Protein AF-0000000078795735 (afdb_homodimer)

Organism: Cecembia lonarensis (strain CCUG 58316 / KCTC 22772 / LW9) (NCBI:txid1225176)

Sequence (370 aa):
MESLSFQTASTIDDLNGILKLQDENHLQTISSLEDGFVTVRHDMDVLKKMNDFAPHVIAKSGERVVAYALAMTPQTKEDVPVLIPMFEQFDHLTYQSKQLSLWNYLVVGQVCVSKYFRGQGIFDRLYQFYRSTFEKKFDFAITEIASNNPRSIRAHQRVGFEEIHRFTDSLPVDWSIVIWNWNKAMESLSFQTASTIDDLNGILKLQDENHLQTISSLEDGFVTVRHDMDVLKKMNDFAPHVIAKSGERVVAYALAMTPQTKEDVPVLIPMFEQFDHLTYQSKQLSLWNYLVVGQVCVSKYFRGQGIFDRLYQFYRSTFEKKFDFAITEIASNNPRSIRAHQRVGFEEIHRFTDSLPVDWSIVIWNWNKA

Structure (mmCIF, N/CA/C/O backbone):
data_AF-0000000078795735-model_v1
#
loop_
_entity.id
_entity.type
_entity.pdbx_description
1 polymer 'N-acetyltransferase domain-containing protein'
#
loop_
_atom_site.group_PDB
_atom_site.id
_atom_site.type_symbol
_atom_site.label_atom_id
_atom_site.label_alt_id
_atom_site.label_comp_id
_atom_site.label_asym_id
_atom_site.label_entity_id
_atom_site.label_seq_id
_atom_site.pdbx_PDB_ins_code
_atom_site.Cartn_x
_atom_site.Cartn_y
_atom_site.Cartn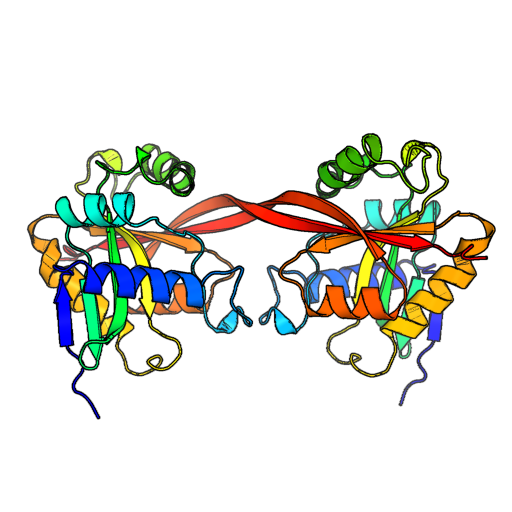_z
_atom_site.occupancy
_atom_site.B_iso_or_equiv
_atom_site.auth_seq_id
_atom_site.auth_comp_id
_atom_site.auth_asym_id
_atom_site.auth_atom_id
_atom_site.pdbx_PDB_model_num
ATOM 1 N N . MET A 1 1 ? -14.062 31.859 -13.055 1 46.62 1 MET A N 1
ATOM 2 C CA . MET A 1 1 ? -13.273 30.906 -12.281 1 46.62 1 MET A CA 1
ATOM 3 C C . MET A 1 1 ? -13.43 31.156 -10.781 1 46.62 1 MET A C 1
ATOM 5 O O . MET A 1 1 ? -13.234 32.281 -10.312 1 46.62 1 MET A O 1
ATOM 9 N N . GLU A 1 2 ? -14.273 30.438 -10.117 1 64.06 2 GLU A N 1
ATOM 10 C CA . GLU A 1 2 ? -14.625 30.844 -8.758 1 64.06 2 GLU A CA 1
ATOM 11 C C . GLU A 1 2 ? -13.383 31.062 -7.906 1 64.06 2 GLU A C 1
ATOM 13 O O . GLU A 1 2 ? -12.344 30.438 -8.133 1 64.06 2 GLU A O 1
ATOM 18 N N . SER A 1 3 ? -13.25 32.094 -7.281 1 84.38 3 SER A N 1
ATOM 19 C CA . SER A 1 3 ? -12.109 32.594 -6.512 1 84.38 3 SER A CA 1
ATOM 20 C C . SER A 1 3 ? -11.734 31.609 -5.395 1 84.38 3 SER A C 1
ATOM 22 O O . SER A 1 3 ? -12.617 31.016 -4.766 1 84.38 3 SER A O 1
ATOM 24 N N . LEU A 1 4 ? -10.57 31.156 -5.273 1 93.25 4 LEU A N 1
ATOM 25 C CA . LEU A 1 4 ? -10.023 30.297 -4.223 1 93.25 4 LEU A CA 1
ATOM 26 C C . LEU A 1 4 ? -9.812 31.094 -2.936 1 93.25 4 LEU A C 1
ATOM 28 O O . LEU A 1 4 ? -9.297 32.219 -2.969 1 93.25 4 LEU A O 1
ATOM 32 N N . SER A 1 5 ? -10.367 30.609 -1.821 1 96.81 5 SER A N 1
ATOM 33 C CA . SER A 1 5 ? -10.141 31.219 -0.518 1 96.81 5 SER A CA 1
ATOM 34 C C . SER A 1 5 ? -9.531 30.219 0.466 1 96.81 5 SER A C 1
ATOM 36 O O . SER A 1 5 ? -9.758 29.016 0.355 1 96.81 5 SER A O 1
ATOM 38 N N . PHE A 1 6 ? -8.758 30.734 1.39 1 98.25 6 PHE A N 1
ATOM 39 C CA . PHE A 1 6 ? -8.141 29.938 2.445 1 98.25 6 PHE A CA 1
ATOM 40 C C . PHE A 1 6 ? -8.664 30.344 3.814 1 98.25 6 PHE A C 1
ATOM 42 O O . PHE A 1 6 ? -8.734 31.547 4.121 1 98.25 6 PHE A O 1
ATOM 49 N N . GLN A 1 7 ? -8.992 29.375 4.594 1 98.5 7 GLN A N 1
ATOM 50 C CA . GLN A 1 7 ? -9.555 29.656 5.91 1 98.5 7 GLN A CA 1
ATOM 51 C C . GLN A 1 7 ? -9.422 28.453 6.828 1 98.5 7 GLN A C 1
ATOM 53 O O . GLN A 1 7 ? -9.031 27.359 6.387 1 98.5 7 GLN A O 1
ATOM 58 N N . THR A 1 8 ? -9.758 28.656 8.125 1 98.69 8 THR A N 1
ATOM 59 C CA . THR A 1 8 ? -9.883 27.531 9.039 1 98.69 8 THR A CA 1
ATOM 60 C C . THR A 1 8 ? -11.273 26.906 8.945 1 98.69 8 THR A C 1
ATOM 62 O O . THR A 1 8 ? -12.258 27.609 8.664 1 98.69 8 THR A O 1
ATOM 65 N N . ALA A 1 9 ? -11.336 25.641 9.094 1 98.62 9 ALA A N 1
ATOM 66 C CA . ALA A 1 9 ? -12.625 24.953 9.109 1 98.62 9 ALA A CA 1
ATOM 67 C C . ALA A 1 9 ? -13.453 25.359 10.328 1 98.62 9 ALA A C 1
ATOM 69 O O . ALA A 1 9 ? -12.945 25.375 11.453 1 98.62 9 ALA A O 1
ATOM 70 N N . SER A 1 10 ? -14.742 25.656 10.07 1 96.94 10 SER A N 1
ATOM 71 C CA . SER A 1 10 ? -15.523 26.172 11.18 1 96.94 10 SER A CA 1
ATOM 72 C C . SER A 1 10 ? -16.938 25.609 11.172 1 96.94 10 SER A C 1
ATOM 74 O O . SER A 1 10 ? -17.688 25.766 12.141 1 96.94 10 SER A O 1
ATOM 76 N N . THR A 1 11 ? -17.312 24.922 10.086 1 97.44 11 THR A N 1
ATOM 77 C CA . THR A 1 11 ? -18.672 24.406 9.984 1 97.44 11 THR A CA 1
ATOM 78 C C . THR A 1 11 ? -18.641 22.891 9.766 1 97.44 11 THR A C 1
ATOM 80 O O . THR A 1 11 ? -17.625 22.328 9.391 1 97.44 11 THR A O 1
ATOM 83 N N . ILE A 1 12 ? -19.812 22.344 9.992 1 97.94 12 ILE A N 1
ATOM 84 C CA . ILE A 1 12 ? -19.969 20.906 9.734 1 97.94 12 ILE A CA 1
ATOM 85 C C . ILE A 1 12 ? -19.766 20.641 8.242 1 97.94 12 ILE A C 1
ATOM 87 O O . ILE A 1 12 ? -19.203 19.609 7.867 1 97.94 12 ILE A O 1
ATOM 91 N N . ASP A 1 13 ? -20.219 21.516 7.441 1 98.06 13 ASP A N 1
ATOM 92 C CA . ASP A 1 13 ? -20.047 21.375 6 1 98.06 13 ASP A CA 1
ATOM 93 C C . ASP A 1 13 ? -18.578 21.375 5.609 1 98.06 13 ASP A C 1
ATOM 95 O O . ASP A 1 13 ? -18.172 20.672 4.691 1 98.06 13 ASP A O 1
ATOM 99 N N . ASP A 1 14 ? -17.797 22.219 6.262 1 98.5 14 ASP A N 1
ATOM 100 C CA . ASP A 1 14 ? -16.359 22.219 6.035 1 98.5 14 ASP A CA 1
ATOM 101 C C . ASP A 1 14 ? -15.766 20.844 6.324 1 98.5 14 ASP A C 1
ATOM 103 O O . ASP A 1 14 ? -14.992 20.312 5.527 1 98.5 14 ASP A O 1
ATOM 107 N N . LEU A 1 15 ? -16.188 20.266 7.441 1 98.69 15 LEU A N 1
ATOM 108 C CA . LEU A 1 15 ? -15.664 18.984 7.871 1 98.69 15 LEU A CA 1
ATOM 109 C C . LEU A 1 15 ? -16.109 17.875 6.934 1 98.69 15 LEU A C 1
ATOM 111 O O . LEU A 1 15 ? -15.336 16.969 6.609 1 98.69 15 LEU A O 1
ATOM 115 N N . ASN A 1 16 ? -17.328 17.953 6.473 1 98.56 16 ASN A N 1
ATOM 116 C CA . ASN A 1 16 ? -17.797 17 5.477 1 98.56 16 ASN A CA 1
ATOM 117 C C . ASN A 1 16 ? -16.984 17.078 4.188 1 98.56 16 ASN A C 1
ATOM 119 O O . ASN A 1 16 ? -16.703 16.047 3.561 1 98.56 16 ASN A O 1
ATOM 123 N N . GLY A 1 17 ? -16.672 18.266 3.791 1 98.38 17 GLY A N 1
ATOM 124 C CA . GLY A 1 17 ? -15.828 18.438 2.621 1 98.38 17 GLY A CA 1
ATOM 125 C C . GLY A 1 17 ? -14.469 17.797 2.762 1 98.38 17 GLY A C 1
ATOM 126 O O . GLY A 1 17 ? -13.953 17.203 1.807 1 98.38 17 GLY A O 1
ATOM 127 N N . ILE A 1 18 ? -13.898 17.859 3.949 1 98.56 18 ILE A N 1
ATOM 128 C CA . ILE A 1 18 ? -12.617 17.219 4.234 1 98.56 18 ILE A CA 1
ATOM 129 C C . ILE A 1 18 ? -12.75 15.711 4.098 1 98.56 18 ILE A C 1
ATOM 131 O O . ILE A 1 18 ? -11.945 15.062 3.424 1 98.56 18 ILE A O 1
ATOM 135 N N . LEU A 1 19 ? -13.797 15.172 4.715 1 98.19 19 LEU A N 1
ATOM 136 C CA . LEU A 1 19 ? -14.008 13.727 4.695 1 98.19 19 LEU A CA 1
ATOM 137 C C . LEU A 1 19 ? -14.211 13.227 3.27 1 98.19 19 LEU A C 1
ATOM 139 O O . LEU A 1 19 ? -13.719 12.156 2.906 1 98.19 19 LEU A O 1
ATOM 143 N N . LYS A 1 20 ? -14.922 13.953 2.492 1 97.19 20 LYS A N 1
ATOM 144 C CA . LYS A 1 20 ? -15.148 13.594 1.096 1 97.19 20 LYS A CA 1
ATOM 145 C C . LYS A 1 20 ? -13.836 13.539 0.322 1 97.19 20 LYS A C 1
ATOM 147 O O . LYS A 1 20 ? -13.57 12.57 -0.395 1 97.19 20 LYS A O 1
ATOM 152 N N . LEU A 1 21 ? -12.977 14.578 0.459 1 97 21 LEU A N 1
ATOM 153 C CA . LEU A 1 21 ? -11.68 14.617 -0.214 1 97 21 LEU A CA 1
ATOM 154 C C . LEU A 1 21 ? -10.789 13.469 0.249 1 97 21 LEU A C 1
ATOM 156 O O . LEU A 1 21 ? -10.078 12.867 -0.558 1 97 21 LEU A O 1
ATOM 160 N N . GLN A 1 22 ? -10.844 13.227 1.537 1 96.25 22 GLN A N 1
ATOM 161 C CA . GLN A 1 22 ? -10.078 12.125 2.113 1 96.25 22 GLN A CA 1
ATOM 162 C C . GLN A 1 22 ? -10.445 10.797 1.453 1 96.25 22 GLN A C 1
ATOM 164 O O . GLN A 1 22 ? -9.562 10.031 1.059 1 96.25 22 GLN A O 1
ATOM 169 N N . ASP A 1 23 ? -11.656 10.555 1.276 1 94.06 23 ASP A N 1
ATOM 170 C CA . ASP A 1 23 ? -12.148 9.312 0.679 1 94.06 23 ASP A CA 1
ATOM 171 C C . ASP A 1 23 ? -11.734 9.211 -0.788 1 94.06 23 ASP A C 1
ATOM 173 O O . ASP A 1 23 ? -11.258 8.164 -1.232 1 94.06 23 ASP A O 1
ATOM 177 N N . GLU A 1 24 ? -11.82 10.242 -1.48 1 93.69 24 GLU A N 1
ATOM 178 C CA . GLU A 1 24 ? -11.539 10.273 -2.914 1 93.69 24 GLU A CA 1
ATOM 179 C C . GLU A 1 24 ? -10.062 10.039 -3.195 1 93.69 24 GLU A C 1
ATOM 181 O O . GLU A 1 24 ? -9.695 9.562 -4.273 1 93.69 24 GLU A O 1
ATOM 186 N N . ASN A 1 25 ? -9.211 10.344 -2.25 1 93.44 25 ASN A N 1
ATOM 187 C CA . ASN A 1 25 ? -7.773 10.312 -2.496 1 93.44 25 ASN A CA 1
ATOM 188 C C . ASN A 1 25 ? -7.086 9.25 -1.645 1 93.44 25 ASN A C 1
ATOM 190 O O . ASN A 1 25 ? -5.855 9.211 -1.561 1 93.44 25 ASN A O 1
ATOM 194 N N . HIS A 1 26 ? -7.855 8.391 -1.05 1 91.62 26 HIS A N 1
ATOM 195 C CA . HIS A 1 26 ? -7.305 7.316 -0.234 1 91.62 26 HIS A CA 1
ATOM 196 C C . HIS A 1 26 ? -6.602 6.273 -1.099 1 91.62 26 HIS A C 1
ATOM 198 O O . HIS A 1 26 ? -7.043 5.988 -2.215 1 91.62 26 HIS A O 1
ATOM 204 N N . LEU A 1 27 ? -5.605 5.695 -0.501 1 83.94 27 LEU A N 1
ATOM 205 C CA . LEU A 1 27 ? -4.789 4.699 -1.185 1 83.94 27 LEU A CA 1
ATOM 206 C C . LEU A 1 27 ? -5.656 3.58 -1.754 1 83.94 27 LEU A C 1
ATOM 208 O O . LEU A 1 27 ? -5.383 3.068 -2.842 1 83.94 27 LEU A O 1
ATOM 212 N N . GLN A 1 28 ? -6.668 3.168 -1.136 1 79.62 28 GLN A N 1
ATOM 213 C CA . GLN A 1 28 ? -7.531 2.066 -1.546 1 79.62 28 GLN A CA 1
ATOM 214 C C . GLN A 1 28 ? -8.477 2.494 -2.664 1 79.62 28 GLN A C 1
ATOM 216 O O . GLN A 1 28 ? -9.141 1.655 -3.277 1 79.62 28 GLN A O 1
ATOM 221 N N . THR A 1 29 ? -8.469 3.771 -2.947 1 79.19 29 THR A N 1
ATOM 222 C CA . THR A 1 29 ? -9.445 4.277 -3.904 1 79.19 29 THR A CA 1
ATOM 223 C C . THR A 1 29 ? -8.75 4.801 -5.16 1 79.19 29 THR A C 1
ATOM 225 O O . THR A 1 29 ? -9.297 4.715 -6.262 1 79.19 29 THR A O 1
ATOM 228 N N . ILE A 1 30 ? -7.543 5.254 -5.098 1 79.38 30 ILE A N 1
ATOM 229 C CA . ILE A 1 30 ? -6.863 5.922 -6.207 1 79.38 30 ILE A CA 1
ATOM 230 C C . ILE A 1 30 ? -6.453 4.891 -7.254 1 79.38 30 ILE A C 1
ATOM 232 O O . ILE A 1 30 ? -6.371 3.695 -6.961 1 79.38 30 ILE A O 1
ATOM 236 N N . SER A 1 31 ? -6.16 5.473 -8.414 1 75.69 31 SER A N 1
ATOM 237 C CA . SER A 1 31 ? -5.809 4.598 -9.531 1 75.69 31 SER A CA 1
ATOM 238 C C . SER A 1 31 ? -4.312 4.648 -9.828 1 75.69 31 SER A C 1
ATOM 240 O O . SER A 1 31 ? -3.779 3.766 -10.5 1 75.69 31 SER A O 1
ATOM 242 N N . SER A 1 32 ? -3.668 5.691 -9.344 1 78.75 32 SER A N 1
ATOM 243 C CA . SER A 1 32 ? -2.254 5.887 -9.656 1 78.75 32 SER A CA 1
ATOM 244 C C . SER A 1 32 ? -1.49 6.414 -8.445 1 78.75 32 SER A C 1
ATOM 246 O O . SER A 1 32 ? -1.936 7.355 -7.785 1 78.75 32 SER A O 1
ATOM 248 N N . LEU A 1 33 ? -0.366 5.832 -8.273 1 78.19 33 LEU A N 1
ATOM 249 C CA . LEU A 1 33 ? 0.489 6.305 -7.195 1 78.19 33 LEU A CA 1
ATOM 250 C C . LEU A 1 33 ? 1.093 7.664 -7.535 1 78.19 33 LEU A C 1
ATOM 252 O O . LEU A 1 33 ? 1.495 8.414 -6.637 1 78.19 33 LEU A O 1
ATOM 256 N N . GLU A 1 34 ? 1.148 7.945 -8.742 1 77.19 34 GLU A N 1
ATOM 257 C CA . GLU A 1 34 ? 1.753 9.195 -9.188 1 77.19 34 GLU A CA 1
ATOM 258 C C . GLU A 1 34 ? 0.9 10.398 -8.789 1 77.19 34 GLU A C 1
ATOM 260 O O . GLU A 1 34 ? 1.398 11.523 -8.719 1 77.19 34 GLU A O 1
ATOM 265 N N . ASP A 1 35 ? -0.353 10.117 -8.469 1 82.5 35 ASP A N 1
ATOM 266 C CA . ASP A 1 35 ? -1.261 11.188 -8.086 1 82.5 35 ASP A CA 1
ATOM 267 C C . ASP A 1 35 ? -1.079 11.562 -6.613 1 82.5 35 ASP A C 1
ATOM 269 O O . ASP A 1 35 ? -1.61 12.578 -6.152 1 82.5 35 ASP A O 1
ATOM 273 N N . GLY A 1 36 ? -0.25 10.828 -5.973 1 85.81 36 GLY A N 1
ATOM 274 C CA . GLY A 1 36 ? -0.25 10.969 -4.523 1 85.81 36 GLY A CA 1
ATOM 275 C C . GLY A 1 36 ? -1.456 10.328 -3.861 1 85.81 36 GLY A C 1
ATOM 276 O O . GLY A 1 36 ? -2.375 9.867 -4.543 1 85.81 36 GLY A O 1
ATOM 277 N N . PHE A 1 37 ? -1.358 10.156 -2.564 1 90.25 37 PHE A N 1
ATOM 278 C CA . PHE A 1 37 ? -2.445 9.492 -1.857 1 90.25 37 PHE A CA 1
ATOM 279 C C . PHE A 1 37 ? -2.377 9.781 -0.363 1 90.25 37 PHE A C 1
ATOM 281 O O . PHE A 1 37 ? -1.369 10.289 0.131 1 90.25 37 PHE A O 1
ATOM 288 N N . VAL A 1 38 ? -3.488 9.516 0.283 1 93.56 38 VAL A N 1
ATOM 289 C CA . VAL A 1 38 ? -3.543 9.523 1.741 1 93.56 38 VAL A CA 1
ATOM 290 C C . VAL A 1 38 ? -3.906 8.133 2.252 1 93.56 38 VAL A C 1
ATOM 292 O O . VAL A 1 38 ? -4.398 7.293 1.491 1 93.56 38 VAL A O 1
ATOM 295 N N . THR A 1 39 ? -3.631 7.914 3.604 1 90.62 39 THR A N 1
ATOM 296 C CA . THR A 1 39 ? -3.785 6.543 4.078 1 90.62 39 THR A CA 1
ATOM 297 C C . THR A 1 39 ? -4.754 6.484 5.254 1 90.62 39 THR A C 1
ATOM 299 O O . THR A 1 39 ? -5.301 5.426 5.562 1 90.62 39 THR A O 1
ATOM 302 N N . VAL A 1 40 ? -4.988 7.582 5.922 1 91.56 40 VAL A N 1
ATOM 303 C CA . VAL A 1 40 ? -5.82 7.57 7.117 1 91.56 40 VAL A CA 1
ATOM 304 C C . VAL A 1 40 ? -7.211 8.109 6.785 1 91.56 40 VAL A C 1
ATOM 306 O O . VAL A 1 40 ? -7.34 9.102 6.062 1 91.56 40 VAL A O 1
ATOM 309 N N . ARG A 1 41 ? -8.203 7.418 7.281 1 91.25 41 ARG A N 1
ATOM 310 C CA . ARG A 1 41 ? -9.578 7.926 7.266 1 91.25 41 ARG A CA 1
ATOM 311 C C . ARG A 1 41 ? -10.023 8.32 8.664 1 91.25 41 ARG A C 1
ATOM 313 O O . ARG A 1 41 ? -9.852 7.562 9.625 1 91.25 41 ARG A O 1
ATOM 320 N N . HIS A 1 42 ? -10.578 9.438 8.688 1 95.5 42 HIS A N 1
ATOM 321 C CA . HIS A 1 42 ? -11.133 9.898 9.953 1 95.5 42 HIS A CA 1
ATOM 322 C C . HIS A 1 42 ? -12.656 9.797 9.961 1 95.5 42 HIS A C 1
ATOM 324 O O . HIS A 1 42 ? -13.281 9.758 8.898 1 95.5 42 HIS A O 1
ATOM 330 N N . ASP A 1 43 ? -13.188 9.633 11.188 1 95.06 43 ASP A N 1
ATOM 331 C CA . ASP A 1 43 ? -14.633 9.844 11.281 1 95.06 43 ASP A CA 1
ATOM 332 C C . ASP A 1 43 ? -14.953 11.258 11.75 1 95.06 43 ASP A C 1
ATOM 334 O O . ASP A 1 43 ? -14.055 12 12.156 1 95.06 43 ASP A O 1
ATOM 338 N N . MET A 1 44 ? -16.25 11.594 11.656 1 97.5 44 MET A N 1
ATOM 339 C CA . MET A 1 44 ? -16.703 12.961 11.906 1 97.5 44 MET A CA 1
ATOM 340 C C . MET A 1 44 ? -16.375 13.383 13.336 1 97.5 44 MET A C 1
ATOM 342 O O . MET A 1 44 ? -15.898 14.5 13.57 1 97.5 44 MET A O 1
ATOM 346 N N . ASP A 1 45 ? -16.562 12.578 14.305 1 97.62 45 ASP A N 1
ATOM 347 C CA . ASP A 1 45 ? -16.375 12.922 15.711 1 97.62 45 ASP A CA 1
ATOM 348 C C . ASP A 1 45 ? -14.898 13.227 16 1 97.62 45 ASP A C 1
ATOM 350 O O . ASP A 1 45 ? -14.586 14.227 16.656 1 97.62 45 ASP A O 1
ATOM 354 N N . VAL A 1 46 ? -14.07 12.383 15.477 1 97.19 46 VAL A N 1
ATOM 355 C CA . VAL A 1 46 ? -12.641 12.555 15.703 1 97.19 46 VAL A CA 1
ATOM 356 C C . VAL A 1 46 ? -12.148 13.805 14.984 1 97.19 46 VAL A C 1
ATOM 358 O O . VAL A 1 46 ? -11.398 14.602 15.562 1 97.19 46 VAL A O 1
ATOM 361 N N . LEU A 1 47 ? -12.625 14.016 13.758 1 98 47 LEU A N 1
ATOM 362 C CA . LEU A 1 47 ? -12.242 15.18 12.969 1 98 47 LEU A CA 1
ATOM 363 C C . LEU A 1 47 ? -12.672 16.469 13.664 1 98 47 LEU A C 1
ATOM 365 O O . LEU A 1 47 ? -11.906 17.438 13.727 1 98 47 LEU A O 1
ATOM 369 N N . LYS A 1 48 ? -13.828 16.438 14.203 1 98.12 48 LYS A N 1
ATOM 370 C CA . LYS A 1 48 ? -14.352 17.594 14.922 1 98.12 48 LYS A CA 1
ATOM 371 C C . LYS A 1 48 ? -13.555 17.859 16.203 1 98.12 48 LYS A C 1
ATOM 373 O O . LYS A 1 48 ? -13.242 19.016 16.516 1 98.12 48 LYS A O 1
ATOM 378 N N . LYS A 1 49 ? -13.305 16.859 16.938 1 97.75 49 LYS A N 1
ATOM 379 C CA . LYS A 1 49 ? -12.531 16.984 18.172 1 97.75 49 LYS A CA 1
ATOM 380 C C . LYS A 1 49 ? -11.156 17.594 17.891 1 97.75 49 LYS A C 1
ATOM 382 O O . LYS A 1 49 ? -10.727 18.531 18.578 1 97.75 49 LYS A O 1
ATOM 387 N N . MET A 1 50 ? -10.5 17.047 16.906 1 97.81 50 MET A N 1
ATOM 388 C CA . MET A 1 50 ? -9.219 17.609 16.5 1 97.81 50 MET A CA 1
ATOM 389 C C . MET A 1 50 ? -9.359 19.094 16.156 1 97.81 50 MET A C 1
ATOM 391 O O . MET A 1 50 ? -8.539 19.922 16.562 1 97.81 50 MET A O 1
ATOM 395 N N . ASN A 1 51 ? -10.398 19.406 15.422 1 98.19 51 ASN A N 1
ATOM 396 C CA . ASN A 1 51 ? -10.656 20.781 14.992 1 98.19 51 ASN A CA 1
ATOM 397 C C . ASN A 1 51 ? -10.859 21.719 16.172 1 98.19 51 ASN A C 1
ATOM 399 O O . ASN A 1 51 ? -10.531 22.906 16.109 1 98.19 51 ASN A O 1
ATOM 403 N N . ASP A 1 52 ? -11.375 21.234 17.266 1 97.06 52 ASP A N 1
ATOM 404 C CA . ASP A 1 52 ? -11.617 22.031 18.469 1 97.06 52 ASP A CA 1
ATOM 405 C C . ASP A 1 52 ? -10.305 22.391 19.141 1 97.06 52 ASP A C 1
ATOM 407 O O . ASP A 1 52 ? -10.18 23.469 19.734 1 97.06 52 ASP A O 1
ATOM 411 N N . PHE A 1 53 ? -9.344 21.547 19.062 1 96.5 53 PHE A N 1
ATOM 412 C CA . PHE A 1 53 ? -8.039 21.797 19.672 1 96.5 53 PHE A CA 1
ATOM 413 C C . PHE A 1 53 ? -7.184 22.688 18.781 1 96.5 53 PHE A C 1
ATOM 415 O O . PHE A 1 53 ? -6.516 23.594 19.266 1 96.5 53 PHE A O 1
ATOM 422 N N . ALA A 1 54 ? -7.191 22.406 17.531 1 97.5 54 ALA A N 1
ATOM 423 C CA . ALA A 1 54 ? -6.504 23.188 16.5 1 97.5 54 ALA A CA 1
ATOM 424 C C . ALA A 1 54 ? -7.285 23.156 15.188 1 97.5 54 ALA A C 1
ATOM 426 O O . ALA A 1 54 ? -7.371 22.109 14.539 1 97.5 54 ALA A O 1
ATOM 427 N N . PRO A 1 55 ? -7.809 24.234 14.773 1 98.38 55 PRO A N 1
ATOM 428 C CA . PRO A 1 55 ? -8.68 24.234 13.594 1 98.38 55 PRO A CA 1
ATOM 429 C C . PRO A 1 55 ? -7.941 23.812 12.328 1 98.38 55 PRO A C 1
ATOM 431 O O . PRO A 1 55 ? -6.852 24.312 12.047 1 98.38 55 PRO A O 1
ATOM 434 N N . HIS A 1 56 ? -8.594 22.906 11.57 1 98.81 56 HIS A N 1
ATOM 435 C CA . HIS A 1 56 ? -8.039 22.516 10.281 1 98.81 56 HIS A CA 1
ATOM 436 C C . HIS A 1 56 ? -8.031 23.688 9.312 1 98.81 56 HIS A C 1
ATOM 438 O O . HIS A 1 56 ? -8.867 24.594 9.406 1 98.81 56 HIS A O 1
ATOM 444 N N . VAL A 1 57 ? -7.066 23.703 8.414 1 98.81 57 VAL A N 1
ATOM 445 C CA . VAL A 1 57 ? -7.004 24.719 7.363 1 98.81 57 VAL A CA 1
ATOM 446 C C . VAL A 1 57 ? -7.555 24.141 6.062 1 98.81 57 VAL A C 1
ATOM 448 O O . VAL A 1 57 ? -7.223 23.016 5.684 1 98.81 57 VAL A O 1
ATOM 451 N N . ILE A 1 58 ? -8.43 24.891 5.379 1 98.81 58 ILE A N 1
ATOM 452 C CA . ILE A 1 58 ? -9.047 24.406 4.145 1 98.81 58 ILE A CA 1
ATOM 453 C C . ILE A 1 58 ? -8.938 25.484 3.066 1 98.81 58 ILE A C 1
ATOM 455 O O . ILE A 1 58 ? -8.758 26.672 3.375 1 98.81 58 ILE A O 1
ATOM 459 N N . ALA A 1 59 ? -8.93 25.078 1.86 1 98.62 59 ALA A N 1
ATOM 460 C CA . ALA A 1 59 ? -9.148 25.922 0.69 1 98.62 59 ALA A CA 1
ATOM 461 C C . ALA A 1 59 ? -10.508 25.641 0.06 1 98.62 59 ALA A C 1
ATOM 463 O O . ALA A 1 59 ? -10.914 24.484 -0.082 1 98.62 59 ALA A O 1
ATOM 464 N N . LYS A 1 60 ? -11.234 26.703 -0.333 1 97.88 60 LYS A N 1
ATOM 465 C CA . LYS A 1 60 ? -12.562 26.562 -0.927 1 97.88 60 LYS A CA 1
ATOM 466 C C . LYS A 1 60 ? -12.633 27.234 -2.297 1 97.88 60 LYS A C 1
ATOM 468 O O . LYS A 1 60 ? -12.047 28.297 -2.5 1 97.88 60 LYS A O 1
ATOM 473 N N . SER A 1 61 ? -13.211 26.562 -3.186 1 96.88 61 SER A N 1
ATOM 474 C CA . SER A 1 61 ? -13.719 27.141 -4.426 1 96.88 61 SER A CA 1
ATOM 475 C C . SER A 1 61 ? -15.242 27.281 -4.391 1 96.88 61 SER A C 1
ATOM 477 O O . SER A 1 61 ? -15.961 26.297 -4.578 1 96.88 61 SER A O 1
ATOM 479 N N . GLY A 1 62 ? -15.719 28.469 -4.156 1 93.81 62 GLY A N 1
ATOM 480 C CA . GLY A 1 62 ? -17.109 28.609 -3.75 1 93.81 62 GLY A CA 1
ATOM 481 C C . GLY A 1 62 ? -17.391 28 -2.391 1 93.81 62 GLY A C 1
ATOM 482 O O . GLY A 1 62 ? -16.766 28.375 -1.395 1 93.81 62 GLY A O 1
ATOM 483 N N . GLU A 1 63 ? -18.281 27.078 -2.355 1 94.12 63 GLU A N 1
ATOM 484 C CA . GLU A 1 63 ? -18.609 26.422 -1.093 1 94.12 63 GLU A CA 1
ATOM 485 C C . GLU A 1 63 ? -17.938 25.062 -0.976 1 94.12 63 GLU A C 1
ATOM 487 O O . GLU A 1 63 ? -18.016 24.422 0.07 1 94.12 63 GLU A O 1
ATOM 492 N N . ARG A 1 64 ? -17.25 24.734 -1.969 1 95.62 64 ARG A N 1
ATOM 493 C CA . ARG A 1 64 ? -16.656 23.406 -2.025 1 95.62 64 ARG A CA 1
ATOM 494 C C . ARG A 1 64 ? -15.25 23.406 -1.448 1 95.62 64 ARG A C 1
ATOM 496 O O . ARG A 1 64 ? -14.414 24.219 -1.841 1 95.62 64 ARG A O 1
ATOM 503 N N . VAL A 1 65 ? -15 22.531 -0.515 1 98.5 65 VAL A N 1
ATOM 504 C CA . VAL A 1 65 ? -13.641 22.328 -0.024 1 98.5 65 VAL A CA 1
ATOM 505 C C . VAL A 1 65 ? -12.82 21.594 -1.077 1 98.5 65 VAL A C 1
ATOM 507 O O . VAL A 1 65 ? -13.172 20.484 -1.489 1 98.5 65 VAL A O 1
ATOM 510 N N . VAL A 1 66 ? -11.688 22.188 -1.506 1 98.31 66 VAL A N 1
ATOM 511 C CA . VAL A 1 66 ? -10.914 21.594 -2.594 1 98.31 66 VAL A CA 1
ATOM 512 C C . VAL A 1 66 ? -9.531 21.203 -2.088 1 98.31 66 VAL A C 1
ATOM 514 O O . VAL A 1 66 ? -8.766 20.547 -2.803 1 98.31 66 VAL A O 1
ATOM 517 N N . ALA A 1 67 ? -9.211 21.594 -0.895 1 98.69 67 ALA A N 1
ATOM 518 C CA . ALA A 1 67 ? -7.969 21.172 -0.245 1 98.69 67 ALA A CA 1
ATOM 519 C C . ALA A 1 67 ? -8.062 21.328 1.271 1 98.69 67 ALA A C 1
ATOM 521 O O . ALA A 1 67 ? -8.898 22.078 1.773 1 98.69 67 ALA A O 1
ATOM 522 N N . TYR A 1 68 ? -7.238 20.547 1.965 1 98.75 68 TYR A N 1
ATOM 523 C CA . TYR A 1 68 ? -7.168 20.703 3.412 1 98.75 68 TYR A CA 1
ATOM 524 C C . TYR A 1 68 ? -5.789 20.328 3.938 1 98.75 68 TYR A C 1
ATOM 526 O O . TYR A 1 68 ? -5.059 19.562 3.289 1 98.75 68 TYR A O 1
ATOM 534 N N . ALA A 1 69 ? -5.414 20.875 5.008 1 98.69 69 ALA A N 1
ATOM 535 C CA . ALA A 1 69 ? -4.34 20.438 5.902 1 98.69 69 ALA A CA 1
ATOM 536 C C . ALA A 1 69 ? -4.848 20.281 7.332 1 98.69 69 ALA A C 1
ATOM 538 O O . ALA A 1 69 ? -5.254 21.25 7.969 1 98.69 69 ALA A O 1
ATOM 539 N N . LEU A 1 70 ? -4.855 19.078 7.773 1 98.69 70 LEU A N 1
ATOM 540 C CA . LEU A 1 70 ? -5.352 18.797 9.117 1 98.69 70 LEU A CA 1
ATOM 541 C C . LEU A 1 70 ? -4.34 19.25 10.172 1 98.69 70 LEU A C 1
ATOM 543 O O . LEU A 1 70 ? -3.131 19.188 9.945 1 98.69 70 LEU A O 1
ATOM 547 N N . ALA A 1 71 ? -4.832 19.688 11.219 1 98.44 71 ALA A N 1
ATOM 548 C CA . ALA A 1 71 ? -4.035 20.031 12.398 1 98.44 71 ALA A CA 1
ATOM 549 C C . ALA A 1 71 ? -4.363 19.109 13.57 1 98.44 71 ALA A C 1
ATOM 551 O O . ALA A 1 71 ? -5.523 18.984 13.961 1 98.44 71 ALA A O 1
ATOM 552 N N . MET A 1 72 ? -3.314 18.516 14.055 1 97.62 72 MET A N 1
ATOM 553 C CA . MET A 1 72 ? -3.504 17.578 15.156 1 97.62 72 MET A CA 1
ATOM 554 C C . MET A 1 72 ? -2.518 17.859 16.281 1 97.62 72 MET A C 1
ATOM 556 O O . MET A 1 72 ? -1.321 18.031 16.047 1 97.62 72 MET A O 1
ATOM 560 N N . THR A 1 73 ? -3.012 17.938 17.484 1 96.5 73 THR A N 1
ATOM 561 C CA . THR A 1 73 ? -2.162 18.078 18.656 1 96.5 73 THR A CA 1
ATOM 562 C C . THR A 1 73 ? -2.002 16.75 19.375 1 96.5 73 THR A C 1
ATOM 564 O O . THR A 1 73 ? -2.785 15.82 19.156 1 96.5 73 THR A O 1
ATOM 567 N N . PRO A 1 74 ? -0.936 16.656 20.234 1 94.12 74 PRO A N 1
ATOM 568 C CA . PRO A 1 74 ? -0.721 15.406 20.969 1 94.12 74 PRO A CA 1
ATOM 569 C C . PRO A 1 74 ? -1.903 15.031 21.859 1 94.12 74 PRO A C 1
ATOM 571 O O . PRO A 1 74 ? -2.049 13.867 22.25 1 94.12 74 PRO A O 1
ATOM 574 N N . GLN A 1 75 ? -2.771 15.938 22.125 1 92.31 75 GLN A N 1
ATOM 575 C CA . GLN A 1 75 ? -3.922 15.703 23 1 92.31 75 GLN A CA 1
ATOM 576 C C . GLN A 1 75 ? -4.91 14.734 22.344 1 92.31 75 GLN A C 1
ATOM 578 O O . GLN A 1 75 ? -5.719 14.109 23.031 1 92.31 75 GLN A O 1
ATOM 583 N N . THR A 1 76 ? -4.852 14.602 21.031 1 94.19 76 THR A N 1
ATOM 584 C CA . THR A 1 76 ? -5.812 13.75 20.344 1 94.19 76 THR A CA 1
ATOM 585 C C . THR A 1 76 ? -5.121 12.523 19.734 1 94.19 76 THR A C 1
ATOM 587 O O . THR A 1 76 ? -5.688 11.836 18.891 1 94.19 76 THR A O 1
ATOM 590 N N . LYS A 1 77 ? -3.932 12.227 20.188 1 93.19 77 LYS A N 1
ATOM 591 C CA . LYS A 1 77 ? -3.143 11.156 19.578 1 93.19 77 LYS A CA 1
ATOM 592 C C . LYS A 1 77 ? -3.818 9.805 19.766 1 93.19 77 LYS A C 1
ATOM 594 O O . LYS A 1 77 ? -3.738 8.938 18.891 1 93.19 77 LYS A O 1
ATOM 599 N N . GLU A 1 78 ? -4.566 9.586 20.875 1 93.69 78 GLU A N 1
ATOM 600 C CA . GLU A 1 78 ? -5.195 8.305 21.172 1 93.69 78 GLU A CA 1
ATOM 601 C C . GLU A 1 78 ? -6.477 8.117 20.359 1 93.69 78 GLU A C 1
ATOM 603 O O . GLU A 1 78 ? -7.012 7.012 20.281 1 93.69 78 GLU A O 1
ATOM 608 N N . ASP A 1 79 ? -6.93 9.203 19.734 1 94.38 79 ASP A N 1
ATOM 609 C CA . ASP A 1 79 ? -8.188 9.164 19 1 94.38 79 ASP A CA 1
ATOM 610 C C . ASP A 1 79 ? -7.977 8.633 17.578 1 94.38 79 ASP A C 1
ATOM 612 O O . ASP A 1 79 ? -8.938 8.266 16.906 1 94.38 79 ASP A O 1
ATOM 616 N N . VAL A 1 80 ? -6.75 8.547 17.141 1 92.94 80 VAL A N 1
ATOM 617 C CA . VAL A 1 80 ? -6.43 8.039 15.805 1 92.94 80 VAL A CA 1
ATOM 618 C C . VAL A 1 80 ? -5.406 6.91 15.922 1 92.94 80 VAL A C 1
ATOM 620 O O . VAL A 1 80 ? -4.227 7.105 15.617 1 92.94 80 VAL A O 1
ATOM 623 N N . PRO A 1 81 ? -5.852 5.711 16.203 1 91.81 81 PRO A N 1
ATOM 624 C CA . PRO A 1 81 ? -4.965 4.598 16.547 1 91.81 81 PRO A CA 1
ATOM 625 C C . PRO A 1 81 ? -3.941 4.293 15.453 1 91.81 81 PRO A C 1
ATOM 627 O O . PRO A 1 81 ? -2.822 3.873 15.75 1 91.81 81 PRO A O 1
ATOM 630 N N . VAL A 1 82 ? -4.301 4.539 14.25 1 89.88 82 VAL A N 1
ATOM 631 C CA . VAL A 1 82 ? -3.428 4.203 13.133 1 89.88 82 VAL A CA 1
ATOM 632 C C . VAL A 1 82 ? -2.178 5.082 13.164 1 89.88 82 VAL A C 1
ATOM 634 O O . VAL A 1 82 ? -1.165 4.754 12.547 1 89.88 82 VAL A O 1
ATOM 637 N N . LEU A 1 83 ? -2.162 6.133 13.922 1 93.31 83 LEU A N 1
ATOM 638 C CA . LEU A 1 83 ? -1.026 7.047 13.984 1 93.31 83 LEU A CA 1
ATOM 639 C C . LEU A 1 83 ? -0.175 6.781 15.219 1 93.31 83 LEU A C 1
ATOM 641 O O . LEU A 1 83 ? 0.862 7.422 15.414 1 93.31 83 LEU A O 1
ATOM 645 N N . ILE A 1 84 ? -0.529 5.828 16.078 1 93.31 84 ILE A N 1
ATOM 646 C CA . ILE A 1 84 ? 0.169 5.52 17.312 1 93.31 84 ILE A CA 1
ATOM 647 C C . ILE A 1 84 ? 1.623 5.164 17.016 1 93.31 84 ILE A C 1
ATOM 649 O O . ILE A 1 84 ? 2.539 5.656 17.672 1 93.31 84 ILE A O 1
ATOM 653 N N . PRO A 1 85 ? 1.864 4.367 15.969 1 94.62 85 PRO A N 1
ATOM 654 C CA . PRO A 1 85 ? 3.262 4.047 15.664 1 94.62 85 PRO A CA 1
ATOM 655 C C . PRO A 1 85 ? 4.094 5.289 15.352 1 94.62 85 PRO A C 1
ATOM 657 O O . PRO A 1 85 ? 5.27 5.359 15.734 1 94.62 85 PRO A O 1
ATOM 660 N N . MET A 1 86 ? 3.557 6.227 14.672 1 95.31 86 MET A N 1
ATOM 661 C CA . MET A 1 86 ? 4.258 7.473 14.391 1 95.31 86 MET A CA 1
ATOM 662 C C . MET A 1 86 ? 4.602 8.211 15.68 1 95.31 86 MET A C 1
ATOM 664 O O . MET A 1 86 ? 5.746 8.625 15.875 1 95.31 86 MET A O 1
ATOM 668 N N . PHE A 1 87 ? 3.67 8.344 16.562 1 95.94 87 PHE A N 1
ATOM 669 C CA . PHE A 1 87 ? 3.883 9.047 17.828 1 95.94 87 PHE A CA 1
ATOM 670 C C . PHE A 1 87 ? 4.906 8.312 18.688 1 95.94 87 PHE A C 1
ATOM 672 O O . PHE A 1 87 ? 5.672 8.945 19.422 1 95.94 87 PHE A O 1
ATOM 679 N N . GLU A 1 88 ? 4.871 7.02 18.609 1 95.75 88 GLU A N 1
ATOM 680 C CA . GLU A 1 88 ? 5.883 6.242 19.328 1 95.75 88 GLU A CA 1
ATOM 681 C C . GLU A 1 88 ? 7.289 6.602 18.844 1 95.75 88 GLU A C 1
ATOM 683 O O . GLU A 1 88 ? 8.219 6.664 19.656 1 95.75 88 GLU A O 1
ATOM 688 N N . GLN A 1 89 ? 7.445 6.801 17.547 1 96.44 89 GLN A N 1
ATOM 689 C CA . GLN A 1 89 ? 8.734 7.277 17.062 1 96.44 89 GLN A CA 1
ATOM 690 C C . GLN A 1 89 ? 9.094 8.625 17.688 1 96.44 89 GLN A C 1
ATOM 692 O O . GLN A 1 89 ? 10.234 8.836 18.109 1 96.44 89 GLN A O 1
ATOM 697 N N . PHE A 1 90 ? 8.148 9.539 17.797 1 96.69 90 PHE A N 1
ATOM 698 C CA . PHE A 1 90 ? 8.375 10.867 18.344 1 96.69 90 PHE A CA 1
ATOM 699 C C . PHE A 1 90 ? 8.953 10.781 19.75 1 96.69 90 PHE A C 1
ATOM 701 O O . PHE A 1 90 ? 9.812 11.578 20.125 1 96.69 90 PHE A O 1
ATOM 708 N N . ASP A 1 91 ? 8.492 9.836 20.516 1 94.88 91 ASP A N 1
ATOM 709 C CA . ASP A 1 91 ? 8.883 9.672 21.906 1 94.88 91 ASP A CA 1
ATOM 710 C C . ASP A 1 91 ? 10.367 9.336 22.031 1 94.88 91 ASP A C 1
ATOM 712 O O . ASP A 1 91 ? 10.969 9.539 23.078 1 94.88 91 ASP A O 1
ATOM 716 N N . HIS A 1 92 ? 10.961 8.906 20.922 1 95.81 92 HIS A N 1
ATOM 717 C CA . HIS A 1 92 ? 12.344 8.438 21 1 95.81 92 HIS A CA 1
ATOM 718 C C . HIS A 1 92 ? 13.266 9.305 20.156 1 95.81 92 HIS A C 1
ATOM 720 O O . HIS A 1 92 ? 14.477 9.07 20.094 1 95.81 92 HIS A O 1
ATOM 726 N N . LEU A 1 93 ? 12.734 10.25 19.547 1 97.19 93 LEU A N 1
ATOM 727 C CA . LEU A 1 93 ? 13.516 11.086 18.641 1 97.19 93 LEU A CA 1
ATOM 728 C C . LEU A 1 93 ? 13.906 12.398 19.312 1 97.19 93 LEU A C 1
ATOM 730 O O . LEU A 1 93 ? 13.25 12.836 20.266 1 97.19 93 LEU A O 1
ATOM 734 N N . THR A 1 94 ? 14.992 12.906 18.844 1 96.62 94 THR A N 1
ATOM 735 C CA . THR A 1 94 ? 15.438 14.242 19.219 1 96.62 94 THR A CA 1
ATOM 736 C C . THR A 1 94 ? 15.469 15.156 18 1 96.62 94 THR A C 1
ATOM 738 O O . THR A 1 94 ? 15.602 14.688 16.859 1 96.62 94 THR A O 1
ATOM 741 N N . TYR A 1 95 ? 15.203 16.391 18.281 1 96.25 95 TYR A N 1
ATOM 742 C CA . TYR A 1 95 ? 15.344 17.453 17.297 1 96.25 95 TYR A CA 1
ATOM 743 C C . TYR A 1 95 ? 16.094 18.641 17.875 1 96.25 95 TYR A C 1
ATOM 745 O O . TYR A 1 95 ? 15.719 19.172 18.922 1 96.25 95 TYR A O 1
ATOM 753 N N . GLN A 1 96 ? 17.25 18.969 17.156 1 95.19 96 GLN A N 1
ATOM 754 C CA . GLN A 1 96 ? 18.125 20.047 17.625 1 95.19 96 GLN A CA 1
ATOM 755 C C . GLN A 1 96 ? 18.547 19.828 19.078 1 95.19 96 GLN A C 1
ATOM 757 O O . GLN A 1 96 ? 18.438 20.734 19.891 1 95.19 96 GLN A O 1
ATOM 762 N N . SER A 1 97 ? 18.922 18.594 19.406 1 94.75 97 SER A N 1
ATOM 763 C CA . SER A 1 97 ? 19.516 18.156 20.672 1 94.75 97 SER A CA 1
ATOM 764 C C . SER A 1 97 ? 18.5 18.234 21.797 1 94.75 97 SER A C 1
ATOM 766 O O . SER A 1 97 ? 18.875 18.312 22.969 1 94.75 97 SER A O 1
ATOM 768 N N . LYS A 1 98 ? 17.266 18.359 21.5 1 96.56 98 LYS A N 1
ATOM 769 C CA . LYS A 1 98 ? 16.156 18.344 22.453 1 96.56 98 LYS A CA 1
ATOM 770 C C . LYS A 1 98 ? 15.133 17.266 22.094 1 96.56 98 LYS A C 1
ATOM 772 O O . LYS A 1 98 ? 14.789 17.094 20.922 1 96.56 98 LYS A O 1
ATOM 777 N N . GLN A 1 99 ? 14.656 16.578 23.109 1 97 99 GLN A N 1
ATOM 778 C CA . GLN A 1 99 ? 13.648 15.547 22.859 1 97 99 GLN A CA 1
ATOM 779 C C . GLN A 1 99 ? 12.422 16.125 22.172 1 97 99 GLN A C 1
ATOM 781 O O . GLN A 1 99 ? 11.945 17.203 22.547 1 97 99 GLN A O 1
ATOM 786 N N . LEU A 1 100 ? 11.891 15.422 21.219 1 96.62 100 LEU A N 1
ATOM 787 C CA . LEU A 1 100 ? 10.742 15.906 20.469 1 96.62 100 LEU A CA 1
ATOM 788 C C . LEU A 1 100 ? 9.547 16.156 21.391 1 96.62 100 LEU A C 1
ATOM 790 O O . LEU A 1 100 ? 8.789 17.094 21.188 1 96.62 100 LEU A O 1
ATOM 794 N N . SER A 1 101 ? 9.461 15.289 22.406 1 93.44 101 SER A N 1
ATOM 795 C CA . SER A 1 101 ? 8.336 15.344 23.328 1 93.44 101 SER A CA 1
ATOM 796 C C . SER A 1 101 ? 8.344 16.641 24.125 1 93.44 101 SER A C 1
ATOM 798 O O . SER A 1 101 ? 7.336 17 24.734 1 93.44 101 SER A O 1
ATOM 800 N N . LEU A 1 102 ? 9.406 17.344 24.125 1 95.19 102 LEU A N 1
ATOM 801 C CA . LEU A 1 102 ? 9.531 18.578 24.891 1 95.19 102 LEU A CA 1
ATOM 802 C C . LEU A 1 102 ? 9.211 19.797 24.031 1 95.19 102 LEU A C 1
ATOM 804 O O . LEU A 1 102 ? 9.125 20.922 24.547 1 95.19 102 LEU A O 1
ATOM 808 N N . TRP A 1 103 ? 9.062 19.594 22.75 1 95.94 103 TRP A N 1
ATOM 809 C CA . TRP A 1 103 ? 8.68 20.672 21.859 1 95.94 103 TRP A CA 1
ATOM 810 C C . TRP A 1 103 ? 7.16 20.812 21.797 1 95.94 103 TRP A C 1
ATOM 812 O O . TRP A 1 103 ? 6.43 19.859 22.078 1 95.94 103 TRP A O 1
ATOM 822 N N . ASN A 1 104 ? 6.703 22 21.562 1 96.38 104 ASN A N 1
ATOM 823 C CA . ASN A 1 104 ? 5.305 22.25 21.234 1 96.38 104 ASN A CA 1
ATOM 824 C C . ASN A 1 104 ? 5.051 22.125 19.734 1 96.38 104 ASN A C 1
ATOM 826 O O . ASN A 1 104 ? 4.902 23.125 19.031 1 96.38 104 ASN A O 1
ATOM 830 N N . TYR A 1 105 ? 4.922 20.875 19.328 1 97.44 105 TYR A N 1
ATOM 831 C CA . TYR A 1 105 ? 4.809 20.625 17.906 1 97.44 105 TYR A CA 1
ATOM 832 C C . TYR A 1 105 ? 3.35 20.453 17.484 1 97.44 105 TYR A C 1
ATOM 834 O O . TYR A 1 105 ? 2.488 20.188 18.328 1 97.44 105 TYR A O 1
ATOM 842 N N . LEU A 1 106 ? 3.072 20.703 16.266 1 98.19 106 LEU A N 1
ATOM 843 C CA . LEU A 1 106 ? 1.793 20.469 15.602 1 98.19 106 LEU A CA 1
ATOM 844 C C . LEU A 1 106 ? 1.929 19.406 14.516 1 98.19 106 LEU A C 1
ATOM 846 O O . LEU A 1 106 ? 2.807 19.5 13.656 1 98.19 106 LEU A O 1
ATOM 850 N N . VAL A 1 107 ? 1.115 18.391 14.617 1 98.12 107 VAL A N 1
ATOM 851 C CA . VAL A 1 107 ? 1.168 17.312 13.625 1 98.12 107 VAL A CA 1
ATOM 852 C C . VAL A 1 107 ? 0.257 17.656 12.445 1 98.12 107 VAL A C 1
ATOM 854 O O . VAL A 1 107 ? -0.918 17.984 12.633 1 98.12 107 VAL A O 1
ATOM 857 N N . VAL A 1 108 ? 0.866 17.641 11.242 1 97.19 108 VAL A N 1
ATOM 858 C CA . VAL A 1 108 ? 0.028 17.688 10.047 1 97.19 108 VAL A CA 1
ATOM 859 C C . VAL A 1 108 ? -0.601 16.312 9.805 1 97.19 108 VAL A C 1
ATOM 861 O O . VAL A 1 108 ? 0.013 15.438 9.188 1 97.19 108 VAL A O 1
ATOM 864 N N . GLY A 1 109 ? -1.829 16.094 10.273 1 87.56 109 GLY A N 1
ATOM 865 C CA . GLY A 1 109 ? -2.49 14.797 10.289 1 87.56 109 GLY A CA 1
ATOM 866 C C . GLY A 1 109 ? -2.777 14.266 8.898 1 87.56 109 GLY A C 1
ATOM 867 O O . GLY A 1 109 ? -3.408 13.211 8.75 1 87.56 109 GLY A O 1
ATOM 868 N N . GLN A 1 110 ? -2.508 15.211 7.969 1 94.75 110 GLN A N 1
ATOM 869 C CA . GLN A 1 110 ? -2.746 14.891 6.566 1 94.75 110 GLN A CA 1
ATOM 870 C C . GLN A 1 110 ? -2.947 16.156 5.742 1 94.75 110 GLN A C 1
ATOM 872 O O . GLN A 1 110 ? -3.469 17.156 6.246 1 94.75 110 GLN A O 1
ATOM 877 N N . VAL A 1 111 ? -2.514 16.109 4.547 1 98 111 VAL A N 1
ATOM 878 C CA . VAL A 1 111 ? -2.785 17.188 3.607 1 98 111 VAL A CA 1
ATOM 879 C C . VAL A 1 111 ? -3.258 16.609 2.277 1 98 111 VAL A C 1
ATOM 881 O O . VAL A 1 111 ? -2.771 15.57 1.839 1 98 111 VAL A O 1
ATOM 884 N N . CYS A 1 112 ? -4.207 17.281 1.688 1 97.81 112 CYS A N 1
ATOM 885 C CA . CYS A 1 112 ? -4.773 16.781 0.438 1 97.81 112 CYS A CA 1
ATOM 886 C C . CYS A 1 112 ? -5.297 17.938 -0.415 1 97.81 112 CYS A C 1
ATOM 888 O O . CYS A 1 112 ? -5.934 18.859 0.1 1 97.81 112 CYS A O 1
ATOM 890 N N . VAL A 1 113 ? -4.953 17.922 -1.632 1 97.31 113 VAL A N 1
ATOM 891 C CA . VAL A 1 113 ? -5.52 18.797 -2.643 1 97.31 113 VAL A CA 1
ATOM 892 C C . VAL A 1 113 ? -6.324 17.984 -3.652 1 97.31 113 VAL A C 1
ATOM 894 O O . VAL A 1 113 ? -5.852 16.953 -4.148 1 97.31 113 VAL A O 1
ATOM 897 N N . SER A 1 114 ? -7.496 18.406 -3.955 1 95.56 114 SER A N 1
ATOM 898 C CA . SER A 1 114 ? -8.336 17.734 -4.938 1 95.56 114 SER A CA 1
ATOM 899 C C . SER A 1 114 ? -7.609 17.562 -6.266 1 95.56 114 SER A C 1
ATOM 901 O O . SER A 1 114 ? -6.898 18.469 -6.715 1 95.56 114 SER A O 1
ATOM 903 N N . LYS A 1 115 ? -7.848 16.438 -6.883 1 91.81 115 LYS A N 1
ATOM 904 C CA . LYS A 1 115 ? -7.195 16.078 -8.141 1 91.81 115 LYS A CA 1
ATOM 905 C C . LYS A 1 115 ? -7.391 17.172 -9.188 1 91.81 115 LYS A C 1
ATOM 907 O O . LYS A 1 115 ? -6.469 17.484 -9.945 1 91.81 115 LYS A O 1
ATOM 912 N N . TYR A 1 116 ? -8.484 17.812 -9.219 1 91.31 116 TYR A N 1
ATOM 913 C CA . TYR A 1 116 ? -8.859 18.766 -10.266 1 91.31 116 TYR A CA 1
ATOM 914 C C . TYR A 1 116 ? -8.281 20.141 -9.984 1 91.31 116 TYR A C 1
ATOM 916 O O . TYR A 1 116 ? -8.398 21.047 -10.812 1 91.31 116 TYR A O 1
ATOM 924 N N . PHE A 1 117 ? -7.648 20.312 -8.867 1 94.06 117 PHE A N 1
ATOM 925 C CA . PHE A 1 117 ? -7.145 21.625 -8.477 1 94.06 117 PHE A CA 1
ATOM 926 C C . PHE A 1 117 ? -5.633 21.578 -8.273 1 94.06 117 PHE A C 1
ATOM 928 O O . PHE A 1 117 ? -5.051 22.516 -7.715 1 94.06 117 PHE A O 1
ATOM 935 N N . ARG A 1 118 ? -5.055 20.5 -8.703 1 91.19 118 ARG A N 1
ATOM 936 C CA . ARG A 1 118 ? -3.613 20.359 -8.531 1 91.19 118 ARG A CA 1
ATOM 937 C C . ARG A 1 118 ? -2.852 21.156 -9.586 1 91.19 118 ARG A C 1
ATOM 939 O O . ARG A 1 118 ? -3.418 21.547 -10.609 1 91.19 118 ARG A O 1
ATOM 946 N N . GLY A 1 119 ? -1.589 21.516 -9.266 1 89.19 119 GLY A N 1
ATOM 947 C CA . GLY A 1 119 ? -0.746 22.25 -10.195 1 89.19 119 GLY A CA 1
ATOM 948 C C . GLY A 1 119 ? -1.028 23.75 -10.211 1 89.19 119 GLY A C 1
ATOM 949 O O . GLY A 1 119 ? -0.606 24.453 -11.125 1 89.19 119 GLY A O 1
ATOM 950 N N . GLN A 1 120 ? -1.759 24.234 -9.281 1 92 120 GLN A N 1
ATOM 951 C CA . GLN A 1 120 ? -2.156 25.641 -9.234 1 92 120 GLN A CA 1
ATOM 952 C C . GLN A 1 120 ? -1.545 26.344 -8.031 1 92 120 GLN A C 1
ATOM 954 O O . GLN A 1 120 ? -1.968 27.453 -7.672 1 92 120 GLN A O 1
ATOM 959 N N . GLY A 1 121 ? -0.685 25.703 -7.352 1 94.44 121 GLY A N 1
ATOM 960 C CA . GLY A 1 121 ? -0.006 26.312 -6.223 1 94.44 121 GLY A CA 1
ATOM 961 C C . GLY A 1 121 ? -0.817 26.266 -4.941 1 94.44 121 GLY A C 1
ATOM 962 O O . GLY A 1 121 ? -0.487 26.938 -3.963 1 94.44 121 GLY A O 1
ATOM 963 N N . ILE A 1 122 ? -1.871 25.547 -4.941 1 96.81 122 ILE A N 1
ATOM 964 C CA . ILE A 1 122 ? -2.783 25.5 -3.803 1 96.81 122 ILE A CA 1
ATOM 965 C C . ILE A 1 122 ? -2.076 24.875 -2.604 1 96.81 122 ILE A C 1
ATOM 967 O O . ILE A 1 122 ? -2.25 25.312 -1.468 1 96.81 122 ILE A O 1
ATOM 971 N N . PHE A 1 123 ? -1.316 23.891 -2.836 1 97.06 123 PHE A N 1
ATOM 972 C CA . PHE A 1 123 ? -0.595 23.203 -1.774 1 97.06 123 PHE A CA 1
ATOM 973 C C . PHE A 1 123 ? 0.28 24.172 -0.993 1 97.06 123 PHE A C 1
ATOM 975 O O . PHE A 1 123 ? 0.185 24.25 0.234 1 97.06 123 PHE A O 1
ATOM 982 N N . ASP A 1 124 ? 1.039 24.938 -1.711 1 96.56 124 ASP A N 1
ATOM 983 C CA . ASP A 1 124 ? 1.953 25.891 -1.096 1 96.56 124 ASP A CA 1
ATOM 984 C C . ASP A 1 124 ? 1.186 26.969 -0.343 1 96.56 124 ASP A C 1
ATOM 986 O O . ASP A 1 124 ? 1.537 27.312 0.788 1 96.56 124 ASP A O 1
ATOM 990 N N . ARG A 1 125 ? 0.184 27.469 -0.955 1 97.38 125 ARG A N 1
ATOM 991 C CA . ARG A 1 125 ? -0.61 28.516 -0.327 1 97.38 125 ARG A CA 1
ATOM 992 C C . ARG A 1 125 ? -1.33 28 0.912 1 97.38 125 ARG A C 1
ATOM 994 O O . ARG A 1 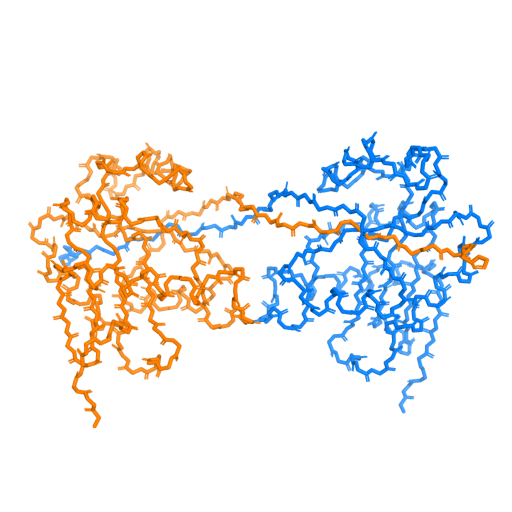125 ? -1.482 28.719 1.898 1 97.38 125 ARG A O 1
ATOM 1001 N N . LEU A 1 126 ? -1.814 26.797 0.814 1 98.25 126 LEU A N 1
ATOM 1002 C CA . LEU A 1 126 ? -2.463 26.156 1.952 1 98.25 126 LEU A CA 1
ATOM 1003 C C . LEU A 1 126 ? -1.518 26.094 3.146 1 98.25 126 LEU A C 1
ATOM 1005 O O . LEU A 1 126 ? -1.893 26.453 4.266 1 98.25 126 LEU A O 1
ATOM 1009 N N . TYR A 1 127 ? -0.284 25.703 2.922 1 98.12 127 TYR A N 1
ATOM 1010 C CA . TYR A 1 127 ? 0.693 25.594 3.998 1 98.12 127 TYR A CA 1
ATOM 1011 C C . TYR A 1 127 ? 1.118 26.969 4.504 1 98.12 127 TYR A C 1
ATOM 1013 O O . TYR A 1 127 ? 1.415 27.125 5.688 1 98.12 127 TYR A O 1
ATOM 1021 N N . GLN A 1 128 ? 1.179 27.938 3.66 1 97.5 128 GLN A N 1
ATOM 1022 C CA . GLN A 1 128 ? 1.451 29.297 4.125 1 97.5 128 GLN A CA 1
ATOM 1023 C C . GLN A 1 128 ? 0.378 29.781 5.102 1 97.5 128 GLN A C 1
ATOM 1025 O O . GLN A 1 128 ? 0.69 30.359 6.145 1 97.5 128 GLN A O 1
ATOM 1030 N N . PHE A 1 129 ? -0.848 29.562 4.746 1 98.25 129 PHE A N 1
ATOM 1031 C CA . PHE A 1 129 ? -1.93 29.922 5.656 1 98.25 129 PHE A CA 1
ATOM 1032 C C . PHE A 1 129 ? -1.841 29.109 6.945 1 98.25 129 PHE A C 1
ATOM 1034 O O . PHE A 1 129 ? -2.084 29.641 8.031 1 98.25 129 PHE A O 1
ATOM 1041 N N . TYR A 1 130 ? -1.524 27.859 6.824 1 98.56 130 TYR A N 1
ATOM 1042 C CA . TYR A 1 130 ? -1.318 26.969 7.965 1 98.56 130 TYR A CA 1
ATOM 1043 C C . TYR A 1 130 ? -0.28 27.547 8.922 1 98.56 130 TYR A C 1
ATOM 1045 O O . TYR A 1 130 ? -0.525 27.656 10.125 1 98.56 130 TYR A O 1
ATOM 1053 N N . ARG A 1 131 ? 0.818 27.969 8.406 1 98.12 131 ARG A N 1
ATOM 1054 C CA . ARG A 1 131 ? 1.877 28.578 9.203 1 98.12 131 ARG A CA 1
ATOM 1055 C C . ARG A 1 131 ? 1.392 29.859 9.875 1 98.12 131 ARG A C 1
ATOM 1057 O O . ARG A 1 131 ? 1.575 30.047 11.078 1 98.12 131 ARG A O 1
ATOM 1064 N N . SER A 1 132 ? 0.777 30.703 9.109 1 98 132 SER A N 1
ATOM 1065 C CA . SER A 1 132 ? 0.309 31.969 9.648 1 98 132 SER A CA 1
ATOM 1066 C C . SER A 1 132 ? -0.677 31.75 10.797 1 98 132 SER A C 1
ATOM 1068 O O . SER A 1 132 ? -0.732 32.562 11.734 1 98 132 SER A O 1
ATOM 1070 N N . THR A 1 133 ? -1.396 30.688 10.711 1 98 133 THR A N 1
ATOM 1071 C CA . THR A 1 133 ? -2.404 30.375 11.711 1 98 133 THR A CA 1
ATOM 1072 C C . THR A 1 133 ? -1.75 29.859 12.992 1 98 133 THR A C 1
ATOM 1074 O O . THR A 1 133 ? -2.223 30.156 14.094 1 98 133 THR A O 1
ATOM 1077 N N . PHE A 1 134 ? -0.634 29.125 12.836 1 98.12 134 PHE A N 1
ATOM 1078 C CA . PHE A 1 134 ? -0.247 28.328 13.992 1 98.12 134 PHE A CA 1
ATOM 1079 C C . PHE A 1 134 ? 1.158 28.703 14.461 1 98.12 134 PHE A C 1
ATOM 1081 O O . PHE A 1 134 ? 1.569 28.328 15.562 1 98.12 134 PHE A O 1
ATOM 1088 N N . GLU A 1 135 ? 1.926 29.453 13.719 1 97.12 135 GLU A N 1
ATOM 1089 C CA . GLU A 1 135 ? 3.352 29.625 13.977 1 97.12 135 GLU A CA 1
ATOM 1090 C C . GLU A 1 135 ? 3.586 30.359 15.297 1 97.12 135 GLU A C 1
ATOM 1092 O O . GLU A 1 135 ? 4.66 30.25 15.891 1 97.12 135 GLU A O 1
ATOM 1097 N N . LYS A 1 136 ? 2.66 31.125 15.781 1 96.81 136 LYS A N 1
ATOM 1098 C CA . LYS A 1 136 ? 2.83 31.859 17.031 1 96.81 136 LYS A CA 1
ATOM 1099 C C . LYS A 1 136 ? 2.592 30.953 18.234 1 96.81 136 LYS A C 1
ATOM 1101 O O . LYS A 1 136 ? 3.018 31.266 19.344 1 96.81 136 LYS A O 1
ATOM 1106 N N . LYS A 1 137 ? 1.936 29.859 18.062 1 96.12 137 LYS A N 1
ATOM 1107 C CA . LYS A 1 137 ? 1.53 29 19.172 1 96.12 137 LYS A CA 1
ATOM 1108 C C . LYS A 1 137 ? 2.377 27.719 19.203 1 96.12 137 LYS A C 1
ATOM 1110 O O . LYS A 1 137 ? 2.518 27.109 20.266 1 96.12 137 LYS A O 1
ATOM 1115 N N . PHE A 1 138 ? 2.889 27.328 18.141 1 97.31 138 PHE A N 1
ATOM 1116 C CA . PHE A 1 138 ? 3.645 26.078 18.047 1 97.31 138 PHE A CA 1
ATOM 1117 C C . PHE A 1 138 ? 5.047 26.328 17.516 1 97.31 138 PHE A C 1
ATOM 1119 O O . PHE A 1 138 ? 5.258 27.266 16.734 1 97.31 138 PHE A O 1
ATOM 1126 N N . ASP A 1 139 ? 5.941 25.453 17.797 1 96.75 139 ASP A N 1
ATOM 1127 C CA . ASP A 1 139 ? 7.34 25.609 17.406 1 96.75 139 ASP A CA 1
ATOM 1128 C C . ASP A 1 139 ? 7.555 25.203 15.953 1 96.75 139 ASP A C 1
ATOM 1130 O O . ASP A 1 139 ? 8.312 25.844 15.227 1 96.75 139 ASP A O 1
ATOM 1134 N N . PHE A 1 140 ? 6.957 24.125 15.531 1 97.62 140 PHE A N 1
ATOM 1135 C CA . PHE A 1 140 ? 7.078 23.609 14.172 1 97.62 140 PHE A CA 1
ATOM 1136 C C . PHE A 1 140 ? 5.957 22.625 13.859 1 97.62 140 PHE A C 1
ATOM 1138 O O . PHE A 1 140 ? 5.227 22.203 14.758 1 97.62 140 PHE A O 1
ATOM 1145 N N . ALA A 1 141 ? 5.832 22.375 12.594 1 98.31 141 ALA A N 1
ATOM 1146 C CA . ALA A 1 141 ? 4.945 21.312 12.125 1 98.31 141 ALA A CA 1
ATOM 1147 C C . ALA A 1 141 ? 5.727 20.031 11.828 1 98.31 141 ALA A C 1
ATOM 1149 O O . ALA A 1 141 ? 6.859 20.094 11.336 1 98.31 141 ALA A O 1
ATOM 1150 N N . ILE A 1 142 ? 5.129 18.875 12.141 1 98.31 142 ILE A N 1
ATOM 1151 C CA . ILE A 1 142 ? 5.762 17.562 11.945 1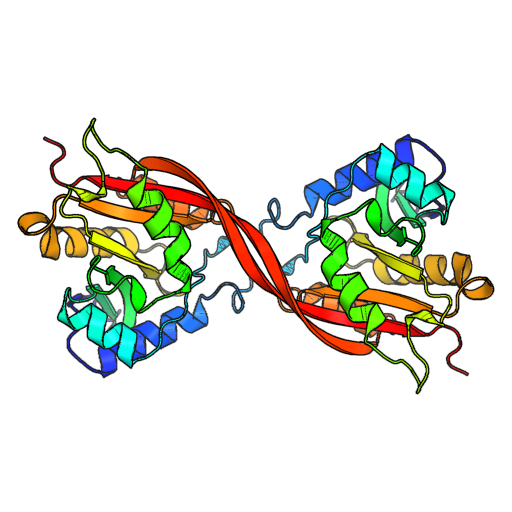 98.31 142 ILE A CA 1
ATOM 1152 C C . ILE A 1 142 ? 4.754 16.594 11.344 1 98.31 142 ILE A C 1
ATOM 1154 O O . ILE A 1 142 ? 3.555 16.672 11.609 1 98.31 142 ILE A O 1
ATOM 1158 N N . THR A 1 143 ? 5.195 15.711 10.438 1 97.69 143 THR A N 1
ATOM 1159 C CA . THR A 1 143 ? 4.344 14.688 9.852 1 97.69 143 THR A CA 1
ATOM 1160 C C . THR A 1 143 ? 5.184 13.531 9.32 1 97.69 143 THR A C 1
ATOM 1162 O O . THR A 1 143 ? 6.41 13.547 9.422 1 97.69 143 THR A O 1
ATOM 1165 N N . GLU A 1 144 ? 4.539 12.477 8.906 1 97.25 144 GLU A N 1
ATOM 1166 C CA . GLU A 1 144 ? 5.203 11.383 8.203 1 97.25 144 GLU A CA 1
ATOM 1167 C C . GLU A 1 144 ? 4.699 11.258 6.77 1 97.25 144 GLU A C 1
ATOM 1169 O O . GLU A 1 144 ? 3.541 11.57 6.484 1 97.25 144 GLU A O 1
ATOM 1174 N N . ILE A 1 145 ? 5.602 10.867 5.875 1 96.06 145 ILE A N 1
ATOM 1175 C CA . ILE A 1 145 ? 5.285 10.688 4.465 1 96.06 145 ILE A CA 1
ATOM 1176 C C . ILE A 1 145 ? 5.727 9.297 4.012 1 96.06 145 ILE A C 1
ATOM 1178 O O . ILE A 1 145 ? 6.844 8.867 4.305 1 96.06 145 ILE A O 1
ATOM 1182 N N . ALA A 1 146 ? 4.809 8.602 3.35 1 91.88 146 ALA A N 1
ATOM 1183 C CA . ALA A 1 146 ? 5.16 7.293 2.805 1 91.88 146 ALA A CA 1
ATOM 1184 C C . ALA A 1 146 ? 6.254 7.41 1.75 1 91.88 146 ALA A C 1
ATOM 1186 O O . ALA A 1 146 ? 6.18 8.266 0.864 1 91.88 146 ALA A O 1
ATOM 1187 N N . SER A 1 147 ? 7.215 6.508 1.736 1 89.19 147 SER A N 1
ATOM 1188 C CA . SER A 1 147 ? 8.359 6.559 0.829 1 89.19 147 SER A CA 1
ATOM 1189 C C . SER A 1 147 ? 7.93 6.297 -0.611 1 89.19 147 SER A C 1
ATOM 1191 O O . SER A 1 147 ? 8.609 6.707 -1.551 1 89.19 147 SER A O 1
ATOM 1193 N N . ASN A 1 148 ? 6.844 5.562 -0.802 1 84.88 148 ASN A N 1
ATOM 1194 C CA . ASN A 1 148 ? 6.359 5.27 -2.148 1 84.88 148 ASN A CA 1
ATOM 1195 C C . ASN A 1 148 ? 5.383 6.336 -2.637 1 84.88 148 ASN A C 1
ATOM 1197 O O . ASN A 1 148 ? 4.559 6.07 -3.516 1 84.88 148 ASN A O 1
ATOM 1201 N N . ASN A 1 149 ? 5.418 7.547 -2.031 1 88.88 149 ASN A N 1
ATOM 1202 C CA . ASN A 1 149 ? 4.652 8.711 -2.453 1 88.88 149 ASN A CA 1
ATOM 1203 C C . ASN A 1 149 ? 5.566 9.859 -2.885 1 88.88 149 ASN A C 1
ATOM 1205 O O . ASN A 1 149 ? 5.66 10.875 -2.199 1 88.88 149 ASN A O 1
ATOM 1209 N N . PRO A 1 150 ? 6.211 9.695 -4.012 1 87.62 150 PRO A N 1
ATOM 1210 C CA . PRO A 1 150 ? 7.199 10.688 -4.445 1 87.62 150 PRO A CA 1
ATOM 1211 C C . PRO A 1 150 ? 6.594 12.078 -4.641 1 87.62 150 PRO A C 1
ATOM 1213 O O . PRO A 1 150 ? 7.27 13.086 -4.422 1 87.62 150 PRO A O 1
ATOM 1216 N N . ARG A 1 151 ? 5.398 12.102 -5.039 1 88.81 151 ARG A N 1
ATOM 1217 C CA . ARG A 1 151 ? 4.727 13.391 -5.211 1 88.81 151 ARG A CA 1
ATOM 1218 C C . ARG A 1 151 ? 4.641 14.141 -3.889 1 88.81 151 ARG A C 1
ATOM 1220 O O . ARG A 1 151 ? 4.945 15.336 -3.828 1 88.81 151 ARG A O 1
ATOM 1227 N N . SER A 1 152 ? 4.254 13.445 -2.865 1 92.94 152 SER A N 1
ATOM 1228 C CA . SER A 1 152 ? 4.16 14.062 -1.546 1 92.94 152 SER A CA 1
ATOM 1229 C C . SER A 1 152 ? 5.531 14.477 -1.031 1 92.94 152 SER A C 1
ATOM 1231 O O . SER A 1 152 ? 5.688 15.57 -0.476 1 92.94 152 SER A O 1
ATOM 1233 N N . ILE A 1 153 ? 6.504 13.672 -1.224 1 93.38 153 ILE A N 1
ATOM 1234 C CA . ILE A 1 153 ? 7.863 13.945 -0.77 1 93.38 153 ILE A CA 1
ATOM 1235 C C . ILE A 1 153 ? 8.359 15.25 -1.399 1 93.38 153 ILE A C 1
ATOM 1237 O O . ILE A 1 153 ? 8.805 16.156 -0.694 1 93.38 153 ILE A O 1
ATOM 1241 N N . ARG A 1 154 ? 8.18 15.375 -2.639 1 92.56 154 ARG A N 1
ATOM 1242 C CA . ARG A 1 154 ? 8.648 16.562 -3.361 1 92.56 154 ARG A CA 1
ATOM 1243 C C . ARG A 1 154 ? 7.887 17.797 -2.92 1 92.56 154 ARG A C 1
ATOM 1245 O O . ARG A 1 154 ? 8.484 18.859 -2.74 1 92.56 154 ARG A O 1
ATOM 1252 N N . ALA A 1 155 ? 6.641 17.688 -2.797 1 94.62 155 ALA A N 1
ATOM 1253 C CA . ALA A 1 155 ? 5.801 18.828 -2.404 1 94.62 155 ALA A CA 1
ATOM 1254 C C . ALA A 1 155 ? 6.188 19.344 -1.021 1 94.62 155 ALA A C 1
ATOM 1256 O O . ALA A 1 155 ? 6.312 20.547 -0.815 1 94.62 155 ALA A O 1
ATOM 1257 N N . HIS A 1 156 ? 6.43 18.406 -0.103 1 97.31 156 HIS A N 1
ATOM 1258 C CA . HIS A 1 156 ? 6.777 18.812 1.251 1 97.31 156 HIS A CA 1
ATOM 1259 C C . HIS A 1 156 ? 8.188 19.406 1.304 1 97.31 156 HIS A C 1
ATOM 1261 O O . HIS A 1 156 ? 8.438 20.359 2.047 1 97.31 156 HIS A O 1
ATOM 1267 N N . GLN A 1 157 ? 9.039 18.891 0.528 1 94.5 157 GLN A N 1
ATOM 1268 C CA . GLN A 1 157 ? 10.375 19.453 0.428 1 94.5 157 GLN A CA 1
ATOM 1269 C C . GLN A 1 157 ? 10.328 20.891 -0.066 1 94.5 157 GLN A C 1
ATOM 1271 O O . GLN A 1 157 ? 11.016 21.766 0.476 1 94.5 157 GLN A O 1
ATOM 1276 N N . ARG A 1 158 ? 9.539 21.125 -1.02 1 94.5 158 ARG A N 1
ATOM 1277 C CA . ARG A 1 158 ? 9.398 22.453 -1.6 1 94.5 158 ARG A CA 1
ATOM 1278 C C . ARG A 1 158 ? 8.883 23.453 -0.564 1 94.5 158 ARG A C 1
ATOM 1280 O O . ARG A 1 158 ? 9.312 24.609 -0.549 1 94.5 158 ARG A O 1
ATOM 1287 N N . VAL A 1 159 ? 8 23.062 0.223 1 95.69 159 VAL A N 1
ATOM 1288 C CA . VAL A 1 159 ? 7.426 23.922 1.258 1 95.69 159 VAL A CA 1
ATOM 1289 C C . VAL A 1 159 ? 8.484 24.266 2.301 1 95.69 159 VAL A C 1
ATOM 1291 O O . VAL A 1 159 ? 8.484 25.359 2.859 1 95.69 159 VAL A O 1
ATOM 1294 N N . GLY A 1 160 ? 9.344 23.266 2.635 1 96.12 160 GLY A N 1
ATOM 1295 C CA . GLY A 1 160 ? 10.383 23.531 3.619 1 96.12 160 GLY A CA 1
ATOM 1296 C C . GLY A 1 160 ? 10.508 22.422 4.656 1 96.12 160 GLY A C 1
ATOM 1297 O O . GLY A 1 160 ? 11.273 22.547 5.613 1 96.12 160 GLY A O 1
ATOM 1298 N N . PHE A 1 161 ? 9.82 21.344 4.426 1 97.31 161 PHE A N 1
ATOM 1299 C CA . PHE A 1 161 ? 9.961 20.203 5.332 1 97.31 161 PHE A CA 1
ATOM 1300 C C . PHE A 1 161 ? 11.312 19.531 5.152 1 97.31 161 PHE A C 1
ATOM 1302 O O . PHE A 1 161 ? 11.797 19.391 4.027 1 97.31 161 PHE A O 1
ATOM 1309 N N . GLU A 1 162 ? 11.875 19.078 6.234 1 96.88 162 GLU A N 1
ATOM 1310 C CA . GLU A 1 162 ? 13.141 18.344 6.223 1 96.88 162 GLU A CA 1
ATOM 1311 C C . GLU A 1 162 ? 13.008 16.984 6.914 1 96.88 162 GLU A C 1
ATOM 1313 O O . GLU A 1 162 ? 12.414 16.891 7.988 1 96.88 162 GLU A O 1
ATOM 1318 N N . GLU A 1 163 ? 13.586 15.969 6.301 1 97.06 163 GLU A N 1
ATOM 1319 C CA . GLU A 1 163 ? 13.531 14.625 6.871 1 97.06 163 GLU A CA 1
ATOM 1320 C C . GLU A 1 163 ? 14.453 14.5 8.078 1 97.06 163 GLU A C 1
ATOM 1322 O O . GLU A 1 163 ? 15.609 14.922 8.031 1 97.06 163 GLU A O 1
ATOM 1327 N N . ILE A 1 164 ? 13.922 13.852 9.133 1 97.19 164 ILE A N 1
ATOM 1328 C CA . ILE A 1 164 ? 14.75 13.742 10.328 1 97.19 164 ILE A CA 1
ATOM 1329 C C . ILE A 1 164 ? 14.883 12.281 10.734 1 97.19 164 ILE A C 1
ATOM 1331 O O . ILE A 1 164 ? 15.734 11.93 11.555 1 97.19 164 ILE A O 1
ATOM 1335 N N . HIS A 1 165 ? 13.992 11.484 10.219 1 97.19 165 HIS A N 1
ATOM 1336 C CA . HIS A 1 165 ? 14.008 10.086 10.633 1 97.19 165 HIS A CA 1
ATOM 1337 C C . HIS A 1 165 ? 13.242 9.203 9.648 1 97.19 165 HIS A C 1
ATOM 1339 O O . HIS A 1 165 ? 12.289 9.664 9.008 1 97.19 165 HIS A O 1
ATOM 1345 N N . ARG A 1 166 ? 13.664 8.031 9.445 1 96.38 166 ARG A N 1
ATOM 1346 C CA . ARG A 1 166 ? 12.945 7.02 8.672 1 96.38 166 ARG A CA 1
ATOM 1347 C C . ARG A 1 166 ? 12.648 5.789 9.523 1 96.38 166 ARG A C 1
ATOM 1349 O O . ARG A 1 166 ? 13.445 5.414 10.383 1 96.38 166 ARG A O 1
ATOM 1356 N N . PHE A 1 167 ? 11.469 5.211 9.289 1 96.06 167 PHE A N 1
ATOM 1357 C CA . PHE A 1 167 ? 11.094 3.982 9.984 1 96.06 167 PHE A CA 1
ATOM 1358 C C . PHE A 1 167 ? 10.125 3.164 9.141 1 96.06 167 PHE A C 1
ATOM 1360 O O . PHE A 1 167 ? 9.617 3.643 8.117 1 96.06 167 PHE A O 1
ATOM 1367 N N . THR A 1 168 ? 9.945 1.882 9.523 1 93.19 168 THR A N 1
ATOM 1368 C CA . THR A 1 168 ? 9.023 1.001 8.82 1 93.19 168 THR A CA 1
ATOM 1369 C C . THR A 1 168 ? 7.809 0.682 9.688 1 93.19 168 THR A C 1
ATOM 1371 O O . THR A 1 168 ? 7.953 0.396 10.883 1 93.19 168 THR A O 1
ATOM 1374 N N . ASP A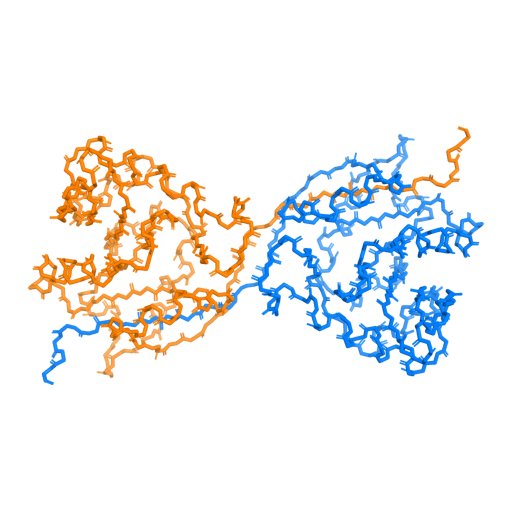 1 169 ? 6.652 0.917 9.062 1 92.12 169 ASP A N 1
ATOM 1375 C CA . ASP A 1 169 ? 5.395 0.506 9.68 1 92.12 169 ASP A CA 1
ATOM 1376 C C . ASP A 1 169 ? 4.562 -0.339 8.719 1 92.12 169 ASP A C 1
ATOM 1378 O O . ASP A 1 169 ? 4.961 -0.564 7.574 1 92.12 169 ASP A O 1
ATOM 1382 N N . SER A 1 170 ? 3.473 -0.941 9.312 1 88.31 170 SER A N 1
ATOM 1383 C CA . SER A 1 170 ? 2.639 -1.812 8.492 1 88.31 170 SER A CA 1
ATOM 1384 C C . SER A 1 170 ? 1.269 -1.19 8.242 1 88.31 170 SER A C 1
ATOM 1386 O O . SER A 1 170 ? 0.708 -0.534 9.125 1 88.31 170 SER A O 1
ATOM 1388 N N . LEU A 1 171 ? 0.76 -1.321 7.008 1 84.06 171 LEU A N 1
ATOM 1389 C CA . LEU A 1 171 ? -0.604 -0.931 6.668 1 84.06 171 LEU A CA 1
ATOM 1390 C C . LEU A 1 171 ? -1.444 -2.15 6.309 1 84.06 171 LEU A C 1
ATOM 1392 O O . LEU A 1 171 ? -0.935 -3.113 5.73 1 84.06 171 LEU A O 1
ATOM 1396 N N . PRO A 1 172 ? -2.697 -2.064 6.66 1 84.62 172 PRO A N 1
ATOM 1397 C CA . PRO A 1 172 ? -3.572 -3.18 6.289 1 84.62 172 PRO A CA 1
ATOM 1398 C C . PRO A 1 172 ? -3.846 -3.242 4.789 1 84.62 172 PRO A C 1
ATOM 1400 O O . PRO A 1 172 ? -3.971 -2.203 4.137 1 84.62 172 PRO A O 1
ATOM 1403 N N . VAL A 1 173 ? -3.904 -4.414 4.262 1 86 173 VAL A N 1
ATOM 1404 C CA . VAL A 1 173 ? -4.277 -4.695 2.879 1 86 173 VAL A CA 1
ATOM 1405 C C . VAL A 1 173 ? -5.285 -5.84 2.834 1 86 173 VAL A C 1
ATOM 1407 O O . VAL A 1 173 ? -5.117 -6.848 3.52 1 86 173 VAL A O 1
ATOM 1410 N N . ASP A 1 174 ? -6.348 -5.582 2.057 1 89.81 174 ASP A N 1
ATOM 1411 C CA . ASP A 1 174 ? -7.332 -6.637 1.853 1 89.81 174 ASP A CA 1
ATOM 1412 C C . ASP A 1 174 ? -6.914 -7.566 0.714 1 89.81 174 ASP A C 1
ATOM 1414 O O . ASP A 1 174 ? -6.484 -7.105 -0.345 1 89.81 174 ASP A O 1
ATOM 1418 N N . TRP A 1 175 ? -7.082 -8.883 0.98 1 93.81 175 TRP A N 1
ATOM 1419 C CA . TRP A 1 175 ? -6.684 -9.906 0.018 1 93.81 175 TRP A CA 1
ATOM 1420 C C . TRP A 1 175 ? -7.859 -10.82 -0.318 1 93.81 175 TRP A C 1
ATOM 1422 O O . TRP A 1 175 ? -8.711 -11.078 0.531 1 93.81 175 TRP A O 1
ATOM 1432 N N . SER A 1 176 ? -7.879 -11.234 -1.58 1 95.56 176 SER A N 1
ATOM 1433 C CA . SER A 1 176 ? -8.789 -12.281 -2.031 1 95.56 176 SER A CA 1
ATOM 1434 C C . SER A 1 176 ? -8.031 -13.57 -2.348 1 95.56 176 SER A C 1
ATOM 1436 O O . SER A 1 176 ? -7.066 -13.562 -3.111 1 95.56 176 SER A O 1
ATOM 1438 N N . ILE A 1 177 ? -8.43 -14.648 -1.632 1 97.31 177 ILE A N 1
ATOM 1439 C CA . ILE A 1 177 ? -7.914 -15.953 -2.008 1 97.31 177 ILE A CA 1
ATOM 1440 C C . ILE A 1 177 ? -8.742 -16.531 -3.158 1 97.31 177 ILE A C 1
ATOM 1442 O O . ILE A 1 177 ? -9.969 -16.594 -3.078 1 97.31 177 ILE A O 1
ATOM 1446 N N . VAL A 1 178 ? -8.078 -16.922 -4.254 1 97.62 178 VAL A N 1
ATOM 1447 C CA . VAL A 1 178 ? -8.766 -17.391 -5.449 1 97.62 178 VAL A CA 1
ATOM 1448 C C . VAL A 1 178 ? -8.211 -18.75 -5.855 1 97.62 178 VAL A C 1
ATOM 1450 O O . VAL A 1 178 ? -7.047 -19.062 -5.602 1 97.62 178 VAL A O 1
ATOM 1453 N N . ILE A 1 179 ? -9.062 -19.594 -6.426 1 97.5 179 ILE A N 1
ATOM 1454 C CA . ILE A 1 179 ? -8.711 -20.938 -6.867 1 97.5 179 ILE A CA 1
ATOM 1455 C C . ILE A 1 179 ? -9.031 -21.094 -8.352 1 97.5 179 ILE A C 1
ATOM 1457 O O . ILE A 1 179 ? -10.047 -20.594 -8.828 1 97.5 179 ILE A O 1
ATOM 1461 N N . TRP A 1 180 ? -8.125 -21.766 -9.039 1 97.06 180 TRP A N 1
ATOM 1462 C CA . TRP A 1 180 ? -8.344 -22.219 -10.406 1 97.06 180 TRP A CA 1
ATOM 1463 C C . TRP A 1 180 ? -8.406 -23.75 -10.461 1 97.06 180 TRP A C 1
ATOM 1465 O O . TRP A 1 180 ? -7.367 -24.406 -10.477 1 97.06 180 TRP A O 1
ATOM 1475 N N . ASN A 1 181 ? -9.633 -24.219 -10.492 1 94.44 181 ASN A N 1
ATOM 1476 C CA . ASN A 1 181 ? -9.852 -25.656 -10.484 1 94.44 181 ASN A CA 1
ATOM 1477 C C . ASN A 1 181 ? -9.656 -26.266 -11.875 1 94.44 181 ASN A C 1
ATOM 1479 O O . ASN A 1 181 ? -10.281 -25.812 -12.844 1 94.44 181 ASN A O 1
ATOM 1483 N N . TRP A 1 182 ? -8.82 -27.266 -12.039 1 92.56 182 TRP A N 1
ATOM 1484 C CA . TRP A 1 182 ? -8.477 -27.844 -13.328 1 92.56 182 TRP A CA 1
ATOM 1485 C C . TRP A 1 182 ? -9.312 -29.094 -13.602 1 92.56 182 TRP A C 1
ATOM 1487 O O . TRP A 1 182 ? -9.258 -29.656 -14.703 1 92.56 182 TRP A O 1
ATOM 1497 N N . ASN A 1 183 ? -9.953 -29.562 -12.664 1 84.44 183 ASN A N 1
ATOM 1498 C CA . ASN A 1 183 ? -10.797 -30.734 -12.836 1 84.44 183 ASN A CA 1
ATOM 1499 C C . ASN A 1 183 ? -12.258 -30.344 -13.062 1 84.44 183 ASN A C 1
ATOM 1501 O O . ASN A 1 183 ? -13.156 -31.172 -12.891 1 84.44 183 ASN A O 1
ATOM 1505 N N . LYS A 1 184 ? -12.406 -29.078 -13.234 1 62.19 184 LYS A N 1
ATOM 1506 C CA . LYS A 1 184 ? -13.812 -28.766 -13.461 1 62.19 184 LYS A CA 1
ATOM 1507 C C . LYS A 1 184 ? -14.398 -29.609 -14.594 1 62.19 184 LYS A C 1
ATOM 1509 O O . LYS A 1 184 ? -13.844 -29.641 -15.695 1 62.19 184 LYS A O 1
ATOM 1514 N N . ALA A 1 185 ? -14.938 -30.859 -14.031 1 43.09 185 ALA A N 1
ATOM 1515 C CA . ALA A 1 185 ? -15.766 -31.781 -14.82 1 43.09 185 ALA A CA 1
ATOM 1516 C C . ALA A 1 185 ? -16.828 -31.016 -15.609 1 43.09 185 ALA A C 1
ATOM 1518 O O . ALA A 1 185 ? -17.375 -30.016 -15.133 1 43.09 185 ALA A O 1
ATOM 1519 N N . MET B 1 1 ? 9.914 -9.688 -35.094 1 47.03 1 MET B N 1
ATOM 1520 C CA . MET B 1 1 ? 9.336 -9.734 -33.75 1 47.03 1 MET B CA 1
ATOM 1521 C C . MET B 1 1 ? 9.711 -11.023 -33.031 1 47.03 1 MET B C 1
ATOM 1523 O O . MET B 1 1 ? 9.523 -12.117 -33.562 1 47.03 1 MET B O 1
ATOM 1527 N N . GLU B 1 2 ? 10.711 -11.008 -32.219 1 63.81 2 GLU B N 1
ATOM 1528 C CA . GLU B 1 2 ? 11.25 -12.273 -31.75 1 63.81 2 GLU B CA 1
ATOM 1529 C C . GLU B 1 2 ? 10.156 -13.172 -31.203 1 63.81 2 GLU B C 1
ATOM 1531 O O . GLU B 1 2 ? 9.141 -12.688 -30.688 1 63.81 2 GLU B O 1
ATOM 1536 N N . SER B 1 3 ? 10.07 -14.336 -31.562 1 84.19 3 SER B N 1
ATOM 1537 C CA . SER B 1 3 ? 9.039 -15.328 -31.281 1 84.19 3 SER B CA 1
ATOM 1538 C C . SER B 1 3 ? 8.93 -15.594 -29.781 1 84.19 3 SER B C 1
ATOM 1540 O O . SER B 1 3 ? 9.938 -15.625 -29.078 1 84.19 3 SER B O 1
ATOM 1542 N N . LEU B 1 4 ? 7.828 -15.477 -29.156 1 93.25 4 LEU B N 1
ATOM 1543 C CA . LEU B 1 4 ? 7.523 -15.781 -27.766 1 93.25 4 LEU B CA 1
ATOM 1544 C C . LEU B 1 4 ? 7.465 -17.281 -27.547 1 93.25 4 LEU B C 1
ATOM 1546 O O . LEU B 1 4 ? 6.863 -18.016 -28.344 1 93.25 4 LEU B O 1
ATOM 1550 N N . SER B 1 5 ? 8.227 -17.781 -26.562 1 96.75 5 SER B N 1
ATOM 1551 C CA . SER B 1 5 ? 8.164 -19.188 -26.203 1 96.75 5 SER B CA 1
ATOM 1552 C C . SER B 1 5 ? 7.797 -19.359 -24.734 1 96.75 5 SER B C 1
ATOM 1554 O O . SER B 1 5 ? 8.086 -18.484 -23.906 1 96.75 5 SER B O 1
ATOM 1556 N N . PHE B 1 6 ? 7.141 -20.453 -24.422 1 98.25 6 PHE B N 1
ATOM 1557 C CA . PHE B 1 6 ? 6.758 -20.812 -23.062 1 98.25 6 PHE B CA 1
ATOM 1558 C C . PHE B 1 6 ? 7.461 -22.078 -22.609 1 98.25 6 PHE B C 1
ATOM 1560 O O . PHE B 1 6 ? 7.484 -23.078 -23.344 1 98.25 6 PHE B O 1
ATOM 1567 N N . GLN B 1 7 ? 7.984 -22.031 -21.438 1 98.5 7 GLN B N 1
ATOM 1568 C CA . GLN B 1 7 ? 8.727 -23.172 -20.922 1 98.5 7 GLN B CA 1
ATOM 1569 C C . GLN B 1 7 ? 8.828 -23.125 -19.406 1 98.5 7 GLN B C 1
ATOM 1571 O O . GLN B 1 7 ? 8.445 -22.125 -18.781 1 98.5 7 GLN B O 1
ATOM 1576 N N . THR B 1 8 ? 9.344 -24.234 -18.812 1 98.69 8 THR B N 1
ATOM 1577 C CA . THR B 1 8 ? 9.695 -24.219 -17.391 1 98.69 8 THR B CA 1
ATOM 1578 C C . THR B 1 8 ? 11.094 -23.641 -17.188 1 98.69 8 THR B C 1
ATOM 1580 O O . THR B 1 8 ? 11.961 -23.797 -18.047 1 98.69 8 THR B O 1
ATOM 1583 N N . ALA B 1 9 ? 11.273 -22.938 -16.125 1 98.62 9 ALA B N 1
ATOM 1584 C CA . ALA B 1 9 ? 12.594 -22.406 -15.805 1 98.62 9 ALA B CA 1
ATOM 1585 C C . ALA B 1 9 ? 13.57 -23.531 -15.484 1 98.62 9 ALA B C 1
ATOM 1587 O O . ALA B 1 9 ? 13.25 -24.453 -14.727 1 98.62 9 ALA B O 1
ATOM 1588 N N . SER B 1 10 ? 14.773 -23.422 -16.078 1 96.94 10 SER B N 1
ATOM 1589 C CA . SER B 1 10 ? 15.688 -24.547 -15.914 1 96.94 10 SER B CA 1
ATOM 1590 C C . SER B 1 10 ? 17.125 -24.062 -15.703 1 96.94 10 SER B C 1
ATOM 1592 O O . SER B 1 10 ? 18 -24.859 -15.352 1 96.94 10 SER B O 1
ATOM 1594 N N . THR B 1 11 ? 17.359 -22.781 -15.914 1 97.44 11 THR B N 1
ATOM 1595 C CA . THR B 1 11 ? 18.719 -22.25 -15.789 1 97.44 11 THR B CA 1
ATOM 1596 C C . THR B 1 11 ? 18.781 -21.125 -14.766 1 97.44 11 THR B C 1
ATOM 1598 O O . THR B 1 11 ? 17.75 -20.562 -14.406 1 97.44 11 THR B O 1
ATOM 1601 N N . ILE B 1 12 ? 20 -20.859 -14.359 1 97.88 12 ILE B N 1
ATOM 1602 C CA . ILE B 1 12 ? 20.219 -19.734 -13.453 1 97.88 12 ILE B CA 1
ATOM 1603 C C . ILE B 1 12 ? 19.812 -18.438 -14.133 1 97.88 12 ILE B C 1
ATOM 1605 O O . ILE B 1 12 ? 19.266 -17.531 -13.492 1 97.88 12 ILE B O 1
ATOM 1609 N N . ASP B 1 13 ? 20.047 -18.344 -15.375 1 98.06 13 ASP B N 1
ATOM 1610 C CA . ASP B 1 13 ? 19.672 -17.156 -16.141 1 98.06 13 ASP B CA 1
ATOM 1611 C C . ASP B 1 13 ? 18.156 -16.984 -16.156 1 98.06 13 ASP B C 1
ATOM 1613 O O . ASP B 1 13 ? 17.656 -15.852 -16.109 1 98.06 13 ASP B O 1
ATOM 1617 N N . ASP B 1 14 ? 17.453 -18.078 -16.281 1 98.5 14 ASP B N 1
ATOM 1618 C CA . ASP B 1 14 ? 15.992 -18.016 -16.188 1 98.5 14 ASP B CA 1
ATOM 1619 C C . ASP B 1 14 ? 15.555 -17.406 -14.859 1 98.5 14 ASP B C 1
ATOM 1621 O O . ASP B 1 14 ? 14.695 -16.516 -14.828 1 98.5 14 ASP B O 1
ATOM 1625 N N . LEU B 1 15 ? 16.188 -17.875 -13.797 1 98.69 15 LEU B N 1
ATOM 1626 C CA . LEU B 1 15 ? 15.82 -17.422 -12.453 1 98.69 15 LEU B CA 1
ATOM 1627 C C . LEU B 1 15 ? 16.188 -15.953 -12.258 1 98.69 15 LEU B C 1
ATOM 1629 O O . LEU B 1 15 ? 15.438 -15.195 -11.641 1 98.69 15 LEU B O 1
ATOM 1633 N N . ASN B 1 16 ? 17.312 -15.547 -12.805 1 98.5 16 ASN B N 1
ATOM 1634 C CA . ASN B 1 16 ? 17.688 -14.141 -12.766 1 98.5 16 ASN B CA 1
ATOM 1635 C C . ASN B 1 16 ? 16.672 -13.266 -13.492 1 98.5 16 ASN B C 1
ATOM 1637 O O . ASN B 1 16 ? 16.375 -12.156 -13.055 1 98.5 16 ASN B O 1
ATOM 1641 N N . GLY B 1 17 ? 16.219 -13.75 -14.602 1 98.38 17 GLY B N 1
ATOM 1642 C CA . GLY B 1 17 ? 15.188 -13.031 -15.336 1 98.38 17 GLY B CA 1
ATOM 1643 C C . GLY B 1 17 ? 13.914 -12.828 -14.531 1 98.38 17 GLY B C 1
ATOM 1644 O O . GLY B 1 17 ? 13.297 -11.766 -14.594 1 98.38 17 GLY B O 1
ATOM 1645 N N . ILE B 1 18 ? 13.539 -13.828 -13.75 1 98.56 18 ILE B N 1
ATOM 1646 C CA . ILE B 1 18 ? 12.367 -13.742 -12.883 1 98.56 18 ILE B CA 1
ATOM 1647 C C . ILE B 1 18 ? 12.594 -12.664 -11.828 1 98.56 18 ILE B C 1
ATOM 1649 O O . ILE B 1 18 ? 11.734 -11.797 -11.625 1 98.56 18 ILE B O 1
ATOM 1653 N N . LEU B 1 19 ? 13.758 -12.711 -11.188 1 98.19 19 LEU B N 1
ATOM 1654 C CA . LEU B 1 19 ? 14.07 -11.758 -10.125 1 98.19 19 LEU B CA 1
ATOM 1655 C C . LEU B 1 19 ? 14.078 -10.328 -10.664 1 98.19 19 LEU B C 1
ATOM 1657 O O . LEU B 1 19 ? 13.609 -9.406 -9.992 1 98.19 19 LEU B O 1
ATOM 1661 N N . LYS B 1 20 ? 14.594 -10.141 -11.828 1 97.19 20 LYS B N 1
ATOM 1662 C CA . LYS B 1 20 ? 14.625 -8.82 -12.453 1 97.19 20 LYS B CA 1
ATOM 1663 C C . LYS B 1 20 ? 13.211 -8.289 -12.68 1 97.19 20 LYS B C 1
ATOM 1665 O O . LYS B 1 20 ? 12.906 -7.148 -12.336 1 97.19 20 LYS B O 1
ATOM 1670 N N . LEU B 1 21 ? 12.312 -9.133 -13.258 1 96.94 21 LEU B N 1
ATOM 1671 C CA . LEU B 1 21 ? 10.93 -8.742 -13.508 1 96.94 21 LEU B CA 1
ATOM 1672 C C . LEU B 1 21 ? 10.211 -8.43 -12.195 1 96.94 21 LEU B C 1
ATOM 1674 O O . LEU B 1 21 ? 9.422 -7.484 -12.125 1 96.94 21 LEU B O 1
ATOM 1678 N N . GLN B 1 22 ? 10.484 -9.273 -11.219 1 96.19 22 GLN B N 1
ATOM 1679 C CA . GLN B 1 22 ? 9.906 -9.07 -9.891 1 96.19 22 GLN B CA 1
ATOM 1680 C C . GLN B 1 22 ? 10.25 -7.691 -9.344 1 96.19 22 GLN B C 1
ATOM 1682 O O . GLN B 1 22 ? 9.375 -6.973 -8.859 1 96.19 22 GLN B O 1
ATOM 1687 N N . ASP B 1 23 ? 11.43 -7.309 -9.453 1 93.94 23 ASP B N 1
ATOM 1688 C CA . ASP B 1 23 ? 11.906 -6.023 -8.953 1 93.94 23 ASP B CA 1
ATOM 1689 C C . ASP B 1 23 ? 11.273 -4.863 -9.719 1 93.94 23 ASP B C 1
ATOM 1691 O O . ASP B 1 23 ? 10.812 -3.893 -9.117 1 93.94 23 ASP B O 1
ATOM 1695 N N . GLU B 1 24 ? 11.164 -4.977 -10.953 1 93.56 24 GLU B N 1
ATOM 1696 C CA . GLU B 1 24 ? 10.664 -3.92 -11.828 1 93.56 24 GLU B CA 1
ATOM 1697 C C . GLU B 1 24 ? 9.18 -3.67 -11.586 1 93.56 24 GLU B C 1
ATOM 1699 O O . GLU B 1 24 ? 8.68 -2.57 -11.844 1 93.56 24 GLU B O 1
ATOM 1704 N N . ASN B 1 25 ? 8.469 -4.66 -11.109 1 93.31 25 ASN B N 1
ATOM 1705 C CA . ASN B 1 25 ? 7.02 -4.562 -11.008 1 93.31 25 ASN B CA 1
ATOM 1706 C C . ASN B 1 25 ? 6.555 -4.598 -9.555 1 93.31 25 ASN B C 1
ATOM 1708 O O . ASN B 1 25 ? 5.363 -4.738 -9.281 1 93.31 25 ASN B O 1
ATOM 1712 N N . HIS B 1 26 ? 7.469 -4.438 -8.648 1 91.5 26 HIS B N 1
ATOM 1713 C CA . HIS B 1 26 ? 7.133 -4.422 -7.23 1 91.5 26 HIS B CA 1
ATOM 1714 C C . HIS B 1 26 ? 6.383 -3.15 -6.859 1 91.5 26 HIS B C 1
ATOM 1716 O O . HIS B 1 26 ? 6.656 -2.078 -7.402 1 91.5 26 HIS B O 1
ATOM 1722 N N . LEU B 1 27 ? 5.539 -3.32 -5.879 1 83.75 27 LEU B N 1
ATOM 1723 C CA . LEU B 1 27 ? 4.695 -2.227 -5.41 1 83.75 27 LEU B CA 1
ATOM 1724 C C . LEU B 1 27 ? 5.539 -1.01 -5.043 1 83.75 27 LEU B C 1
ATOM 1726 O O . LEU B 1 27 ? 5.129 0.129 -5.285 1 83.75 27 LEU B O 1
ATOM 1730 N N . GLN B 1 28 ? 6.664 -1.141 -4.5 1 79.56 28 GLN B N 1
ATOM 1731 C CA . GLN B 1 28 ? 7.523 -0.054 -4.043 1 79.56 28 GLN B CA 1
ATOM 1732 C C . GLN B 1 28 ? 8.25 0.604 -5.215 1 79.56 28 GLN B C 1
ATOM 1734 O O . GLN B 1 28 ? 8.867 1.659 -5.055 1 79.56 28 GLN B O 1
ATOM 1739 N N . THR B 1 29 ? 8.094 0.008 -6.375 1 78.88 29 THR B N 1
ATOM 1740 C CA . THR B 1 29 ? 8.867 0.5 -7.512 1 78.88 29 THR B CA 1
ATOM 1741 C C . THR B 1 29 ? 7.945 1.08 -8.578 1 78.88 29 THR B C 1
ATOM 1743 O O . THR B 1 29 ? 8.32 2.018 -9.289 1 78.88 29 THR B O 1
ATOM 1746 N N . ILE B 1 30 ? 6.738 0.647 -8.695 1 79.31 30 ILE B N 1
ATOM 1747 C CA . ILE B 1 30 ? 5.844 1.02 -9.781 1 79.31 30 ILE B CA 1
ATOM 1748 C C . ILE B 1 30 ? 5.34 2.445 -9.57 1 79.31 30 ILE B C 1
ATOM 1750 O O . ILE B 1 30 ? 5.387 2.969 -8.461 1 79.31 30 ILE B O 1
ATOM 1754 N N . SER B 1 31 ? 4.82 2.936 -10.695 1 75.44 31 SER B N 1
ATOM 1755 C CA . SER B 1 31 ? 4.355 4.316 -10.648 1 75.44 31 SER B CA 1
ATOM 1756 C C . SER B 1 31 ? 2.832 4.387 -10.641 1 75.44 31 SER B C 1
ATOM 1758 O O . SER B 1 31 ? 2.256 5.418 -10.289 1 75.44 31 SER B O 1
ATOM 1760 N N . SER B 1 32 ? 2.197 3.311 -11.062 1 78.56 32 SER B N 1
ATOM 1761 C CA . SER B 1 32 ? 0.743 3.311 -11.188 1 78.56 32 SER B CA 1
ATOM 1762 C C . SER B 1 32 ? 0.148 1.986 -10.719 1 78.56 32 SER B C 1
ATOM 1764 O O . SER B 1 32 ? 0.637 0.916 -11.086 1 78.56 32 SER B O 1
ATOM 1766 N N . LEU B 1 33 ? -0.886 2.137 -9.977 1 78.12 33 LEU B N 1
ATOM 1767 C CA . LEU B 1 33 ? -1.587 0.938 -9.531 1 78.12 33 LEU B CA 1
ATOM 1768 C C . LEU B 1 33 ? -2.336 0.283 -10.688 1 78.12 33 LEU B C 1
ATOM 1770 O O . LEU B 1 33 ? -2.643 -0.91 -10.641 1 78.12 33 LEU B O 1
ATOM 1774 N N . GLU B 1 34 ? -2.615 1.034 -11.641 1 77 34 GLU B N 1
ATOM 1775 C CA . GLU B 1 34 ? -3.371 0.532 -12.781 1 77 34 GLU B CA 1
ATOM 1776 C C . GLU B 1 34 ? -2.551 -0.469 -13.594 1 77 34 GLU B C 1
ATOM 1778 O O . GLU B 1 34 ? -3.107 -1.288 -14.32 1 77 34 GLU B O 1
ATOM 1783 N N . ASP B 1 35 ? -1.242 -0.432 -13.391 1 82.56 35 ASP B N 1
ATOM 1784 C CA . ASP B 1 35 ? -0.362 -1.339 -14.117 1 82.56 35 ASP B CA 1
ATOM 1785 C C . ASP B 1 35 ? -0.329 -2.719 -13.461 1 82.56 35 ASP B C 1
ATOM 1787 O O . ASP B 1 35 ? 0.184 -3.676 -14.047 1 82.56 35 ASP B O 1
ATOM 1791 N N . GLY B 1 36 ? -0.979 -2.816 -12.367 1 85.69 36 GLY B N 1
ATOM 1792 C CA . GLY B 1 36 ? -0.754 -4.02 -11.578 1 85.69 36 GLY B CA 1
ATOM 1793 C C . GLY B 1 36 ? 0.588 -4.023 -10.867 1 85.69 36 GLY B C 1
ATOM 1794 O O . GLY B 1 36 ? 1.421 -3.145 -11.094 1 85.69 36 GLY B O 1
ATOM 1795 N N . PHE B 1 37 ? 0.71 -4.91 -9.914 1 90.25 37 PHE B N 1
ATOM 1796 C CA . PHE B 1 37 ? 1.942 -4.941 -9.133 1 90.25 37 PHE B CA 1
ATOM 1797 C C . PHE B 1 37 ? 2.096 -6.277 -8.414 1 90.25 37 PHE B C 1
ATOM 1799 O O . PHE B 1 37 ? 1.146 -7.059 -8.336 1 90.25 37 PHE B O 1
ATOM 1806 N N . VAL B 1 38 ? 3.314 -6.523 -7.988 1 93.5 38 VAL B N 1
ATOM 1807 C CA . VAL B 1 38 ? 3.604 -7.641 -7.098 1 93.5 38 VAL B CA 1
ATOM 1808 C C . VAL B 1 38 ? 4.145 -7.117 -5.766 1 93.5 38 VAL B C 1
ATOM 1810 O O . VAL B 1 38 ? 4.562 -5.961 -5.672 1 93.5 38 VAL B O 1
ATOM 1813 N N . THR B 1 39 ? 4.105 -8.023 -4.715 1 90.5 39 THR B N 1
ATOM 1814 C CA . THR B 1 39 ? 4.434 -7.504 -3.395 1 90.5 39 THR B CA 1
ATOM 1815 C C . THR B 1 39 ? 5.582 -8.297 -2.77 1 90.5 39 THR B C 1
ATOM 1817 O O . THR B 1 39 ? 6.25 -7.809 -1.855 1 90.5 39 THR B O 1
ATOM 1820 N N . VAL B 1 40 ? 5.844 -9.484 -3.242 1 91.5 40 VAL B N 1
ATOM 1821 C CA . VAL B 1 40 ? 6.855 -10.328 -2.623 1 91.5 40 VAL B CA 1
ATOM 1822 C C . VAL B 1 40 ? 8.133 -10.305 -3.465 1 91.5 40 VAL B C 1
ATOM 1824 O O . VAL B 1 40 ? 8.07 -10.375 -4.695 1 91.5 40 VAL B O 1
ATOM 1827 N N . ARG B 1 41 ? 9.227 -10.164 -2.781 1 91.38 41 ARG B N 1
ATOM 1828 C CA . ARG B 1 41 ? 10.531 -10.367 -3.395 1 91.38 41 ARG B CA 1
ATOM 1829 C C . ARG B 1 41 ? 11.172 -11.664 -2.904 1 91.38 41 ARG B C 1
ATOM 1831 O O . ARG B 1 41 ? 11.211 -11.93 -1.7 1 91.38 41 ARG B O 1
ATOM 1838 N N . HIS B 1 42 ? 11.648 -12.352 -3.828 1 95.44 42 HIS B N 1
ATOM 1839 C CA . HIS B 1 42 ? 12.359 -13.578 -3.486 1 95.44 42 HIS B CA 1
ATOM 1840 C C . HIS B 1 42 ? 13.867 -13.398 -3.641 1 95.44 42 HIS B C 1
ATOM 1842 O O . HIS B 1 42 ? 14.32 -12.508 -4.367 1 95.44 42 HIS B O 1
ATOM 1848 N N . ASP B 1 43 ? 14.594 -14.195 -2.84 1 95 43 ASP B N 1
ATOM 1849 C CA . ASP B 1 43 ? 16.016 -14.289 -3.164 1 95 43 ASP B CA 1
ATOM 1850 C C . ASP B 1 43 ? 16.297 -15.531 -4.012 1 95 43 ASP B C 1
ATOM 1852 O O . ASP B 1 43 ? 15.43 -16.391 -4.184 1 95 43 ASP B O 1
ATOM 1856 N N . MET B 1 44 ? 17.547 -15.57 -4.535 1 97.5 44 MET B N 1
ATOM 1857 C CA . MET B 1 44 ? 17.922 -16.594 -5.496 1 97.5 44 MET B CA 1
ATOM 1858 C C . MET B 1 44 ? 17.812 -17.984 -4.883 1 97.5 44 MET B C 1
ATOM 1860 O O . MET B 1 44 ? 17.297 -18.906 -5.516 1 97.5 44 MET B O 1
ATOM 1864 N N . ASP B 1 45 ? 18.203 -18.188 -3.682 1 97.62 45 ASP B N 1
ATOM 1865 C CA . ASP B 1 45 ? 18.203 -19.5 -3.041 1 97.62 45 ASP B CA 1
ATOM 1866 C C . ASP B 1 45 ? 16.797 -20.031 -2.861 1 97.62 45 ASP B C 1
ATOM 1868 O O . ASP B 1 45 ? 16.516 -21.203 -3.174 1 97.62 45 ASP B O 1
ATOM 1872 N N . VAL B 1 46 ? 15.945 -19.172 -2.416 1 97.19 46 VAL B N 1
ATOM 1873 C CA . VAL B 1 46 ? 14.562 -19.562 -2.182 1 97.19 46 VAL B CA 1
ATOM 1874 C C . VAL B 1 46 ? 13.875 -19.859 -3.514 1 97.19 46 VAL B C 1
ATOM 1876 O O . VAL B 1 46 ? 13.172 -20.859 -3.65 1 97.19 46 VAL B O 1
ATOM 1879 N N . LEU B 1 47 ? 14.125 -19 -4.516 1 98 47 LEU B N 1
ATOM 1880 C CA . LEU B 1 47 ? 13.539 -19.172 -5.84 1 98 47 LEU B CA 1
ATOM 1881 C C . LEU B 1 47 ? 13.984 -20.5 -6.465 1 98 47 LEU B C 1
ATOM 1883 O O . LEU B 1 47 ? 13.172 -21.219 -7.047 1 98 47 LEU B O 1
ATOM 1887 N N . LYS B 1 48 ? 15.211 -20.797 -6.285 1 98.12 48 LYS B N 1
ATOM 1888 C CA . LYS B 1 48 ? 15.758 -22.047 -6.812 1 98.12 48 LYS B CA 1
ATOM 1889 C C . LYS B 1 48 ? 15.164 -23.25 -6.098 1 98.12 48 LYS B C 1
ATOM 1891 O O . LYS B 1 48 ? 14.82 -24.25 -6.73 1 98.12 48 LYS B O 1
ATOM 1896 N N . LYS B 1 49 ? 15.109 -23.203 -4.816 1 97.75 49 LYS B N 1
ATOM 1897 C CA . LYS B 1 49 ? 14.531 -24.281 -4.035 1 97.75 49 LYS B CA 1
ATOM 1898 C C . LYS B 1 49 ? 13.094 -24.562 -4.461 1 97.75 49 LYS B C 1
ATOM 1900 O O . LYS B 1 49 ? 12.719 -25.719 -4.676 1 97.75 49 LYS B O 1
ATOM 1905 N N . MET B 1 50 ? 12.32 -23.516 -4.562 1 97.81 50 MET B N 1
ATOM 1906 C CA . MET B 1 50 ? 10.953 -23.672 -5.047 1 97.81 50 MET B CA 1
ATOM 1907 C C . MET B 1 50 ? 10.93 -24.328 -6.418 1 97.81 50 MET B C 1
ATOM 1909 O O . MET B 1 50 ? 10.125 -25.234 -6.66 1 97.81 50 MET B O 1
ATOM 1913 N N . ASN B 1 51 ? 11.812 -23.891 -7.27 1 98.19 51 ASN B N 1
ATOM 1914 C CA . ASN B 1 51 ? 11.891 -24.406 -8.633 1 98.19 51 ASN B CA 1
ATOM 1915 C C . ASN B 1 51 ? 12.219 -25.906 -8.648 1 98.19 51 ASN B C 1
ATOM 1917 O O . ASN B 1 51 ? 11.789 -26.625 -9.547 1 98.19 51 ASN B O 1
ATOM 1921 N N . ASP B 1 52 ? 12.945 -26.375 -7.684 1 97.06 52 ASP B N 1
ATOM 1922 C CA . ASP B 1 52 ? 13.312 -27.781 -7.586 1 97.06 52 ASP B CA 1
ATOM 1923 C C . ASP B 1 52 ? 12.109 -28.656 -7.23 1 97.06 52 ASP B C 1
ATOM 1925 O O . ASP B 1 52 ? 12 -29.797 -7.68 1 97.06 52 ASP B O 1
ATOM 1929 N N . PHE B 1 53 ? 11.203 -28.125 -6.473 1 96.5 53 PHE B N 1
ATOM 1930 C CA . PHE B 1 53 ? 10.008 -28.859 -6.082 1 96.5 53 PHE B CA 1
ATOM 1931 C C . PHE B 1 53 ? 8.953 -28.797 -7.184 1 96.5 53 PHE B C 1
ATOM 1933 O O . PHE B 1 53 ? 8.305 -29.812 -7.484 1 96.5 53 PHE B O 1
ATOM 1940 N N . ALA B 1 54 ? 8.789 -27.672 -7.75 1 97.5 54 ALA B N 1
ATOM 1941 C CA . ALA B 1 54 ? 7.891 -27.422 -8.875 1 97.5 54 ALA B CA 1
ATOM 1942 C C . ALA B 1 54 ? 8.445 -26.328 -9.789 1 97.5 54 ALA B C 1
ATOM 1944 O O . ALA B 1 54 ? 8.508 -25.156 -9.406 1 97.5 54 ALA B O 1
ATOM 1945 N N . PRO B 1 55 ? 8.812 -26.672 -10.984 1 98.38 55 PRO B N 1
ATOM 1946 C CA . PRO B 1 55 ? 9.484 -25.688 -11.844 1 98.38 55 PRO B CA 1
ATOM 1947 C C . PRO B 1 55 ? 8.586 -24.5 -12.195 1 98.38 55 PRO B C 1
ATOM 1949 O O . PRO B 1 55 ? 7.43 -24.688 -12.578 1 98.38 55 PRO B O 1
ATOM 1952 N N . HIS B 1 56 ? 9.172 -23.312 -12.07 1 98.81 56 HIS B N 1
ATOM 1953 C CA . HIS B 1 56 ? 8.445 -22.109 -12.484 1 98.81 56 HIS B CA 1
ATOM 1954 C C . HIS B 1 56 ? 8.203 -22.109 -13.992 1 98.81 56 HIS B C 1
ATOM 1956 O O . HIS B 1 56 ? 8.977 -22.688 -14.75 1 98.81 56 HIS B O 1
ATOM 1962 N N . VAL B 1 57 ? 7.109 -21.5 -14.398 1 98.81 57 VAL B N 1
ATOM 1963 C CA . VAL B 1 57 ? 6.805 -21.344 -15.82 1 98.81 57 VAL B CA 1
ATOM 1964 C C . VAL B 1 57 ? 7.18 -19.938 -16.266 1 98.81 57 VAL B C 1
ATOM 1966 O O . VAL B 1 57 ? 6.875 -18.953 -15.586 1 98.81 57 VAL B O 1
ATOM 1969 N N . ILE B 1 58 ? 7.879 -19.828 -17.406 1 98.81 58 ILE B N 1
ATOM 1970 C CA . ILE B 1 58 ? 8.32 -18.531 -17.906 1 98.81 58 ILE B CA 1
ATOM 1971 C C . ILE B 1 58 ? 7.969 -18.391 -19.375 1 98.81 58 ILE B C 1
ATOM 1973 O O . ILE B 1 58 ? 7.762 -19.391 -20.062 1 98.81 58 ILE B O 1
ATOM 1977 N N . ALA B 1 59 ? 7.797 -17.203 -19.812 1 98.62 59 ALA B N 1
ATOM 1978 C CA . ALA B 1 59 ? 7.766 -16.828 -21.219 1 98.62 59 ALA B CA 1
ATOM 1979 C C . ALA B 1 59 ? 9.023 -16.062 -21.625 1 98.62 59 ALA B C 1
ATOM 1981 O O . ALA B 1 59 ? 9.484 -15.188 -20.891 1 98.62 59 ALA B O 1
ATOM 1982 N N . LYS B 1 60 ? 9.594 -16.391 -22.797 1 97.88 60 LYS B N 1
ATOM 1983 C CA . LYS B 1 60 ? 10.82 -15.734 -23.25 1 97.88 60 LYS B CA 1
ATOM 1984 C C . LYS B 1 60 ? 10.617 -15.109 -24.625 1 97.88 60 LYS B C 1
ATOM 1986 O O . LYS B 1 60 ? 9.93 -15.68 -25.484 1 97.88 60 LYS B O 1
ATOM 1991 N N . SER B 1 61 ? 11.102 -13.953 -24.766 1 96.81 61 SER B N 1
ATOM 1992 C CA . SER B 1 61 ? 11.359 -13.328 -26.062 1 96.81 61 SER B CA 1
ATOM 1993 C C . SER B 1 61 ? 12.852 -13.328 -26.375 1 96.81 61 SER B C 1
ATOM 1995 O O . SER B 1 61 ? 13.602 -12.508 -25.844 1 96.81 61 SER B O 1
ATOM 1997 N N . GLY B 1 62 ? 13.266 -14.227 -27.219 1 93.75 62 GLY B N 1
ATOM 1998 C CA . GLY B 1 62 ? 14.688 -14.516 -27.297 1 93.75 62 GLY B CA 1
ATOM 1999 C C . GLY B 1 62 ? 15.234 -15.148 -26.031 1 93.75 62 GLY B C 1
ATOM 2000 O O . GLY B 1 62 ? 14.758 -16.203 -25.594 1 93.75 62 GLY B O 1
ATOM 2001 N N . GLU B 1 63 ? 16.188 -14.523 -25.438 1 94.06 63 GLU B N 1
ATOM 2002 C CA . GLU B 1 63 ? 16.766 -15.055 -24.203 1 94.06 63 GLU B CA 1
ATOM 2003 C C . GLU B 1 63 ? 16.219 -14.328 -22.984 1 94.06 63 GLU B C 1
ATOM 2005 O O . GLU B 1 63 ? 16.5 -14.711 -21.844 1 94.06 63 GLU B O 1
ATOM 2010 N N . ARG B 1 64 ? 15.406 -13.398 -23.234 1 95.62 64 ARG B N 1
ATOM 2011 C CA . ARG B 1 64 ? 14.914 -12.555 -22.156 1 95.62 64 ARG B CA 1
ATOM 2012 C C . ARG B 1 64 ? 13.617 -13.102 -21.578 1 95.62 64 ARG B C 1
ATOM 2014 O O . ARG B 1 64 ? 12.672 -13.383 -22.312 1 95.62 64 ARG B O 1
ATOM 2021 N N . VAL B 1 65 ? 13.578 -13.281 -20.281 1 98.5 65 VAL B N 1
ATOM 2022 C CA . VAL B 1 65 ? 12.336 -13.633 -19.609 1 98.5 65 VAL B CA 1
ATOM 2023 C C . VAL B 1 65 ? 11.406 -12.422 -19.578 1 98.5 65 VAL B C 1
ATOM 2025 O O . VAL B 1 65 ? 11.773 -11.375 -19.031 1 98.5 65 VAL B O 1
ATOM 2028 N N . VAL B 1 66 ? 10.188 -12.57 -20.125 1 98.31 66 VAL B N 1
ATOM 2029 C CA . VAL B 1 66 ? 9.297 -11.422 -20.234 1 98.31 66 VAL B CA 1
ATOM 2030 C C . VAL B 1 66 ? 8.047 -11.664 -19.391 1 98.31 66 VAL B C 1
ATOM 2032 O O . VAL B 1 66 ? 7.223 -10.758 -19.203 1 98.31 66 VAL B O 1
ATOM 2035 N N . ALA B 1 67 ? 7.883 -12.859 -18.906 1 98.69 67 ALA B N 1
ATOM 2036 C CA . ALA B 1 67 ? 6.797 -13.188 -17.984 1 98.69 67 ALA B CA 1
ATOM 2037 C C . ALA B 1 67 ? 7.121 -14.438 -17.172 1 98.69 67 ALA B C 1
ATOM 2039 O O . ALA B 1 67 ? 7.965 -15.242 -17.578 1 98.69 67 ALA B O 1
ATOM 2040 N N . TYR B 1 68 ? 6.477 -14.531 -16 1 98.75 68 TYR B N 1
ATOM 2041 C CA . TYR B 1 68 ? 6.625 -15.75 -15.219 1 98.75 68 TYR B CA 1
ATOM 2042 C C . TYR B 1 68 ? 5.379 -16.016 -14.383 1 98.75 68 TYR B C 1
ATOM 2044 O O . TYR B 1 68 ? 4.609 -15.094 -14.102 1 98.75 68 TYR B O 1
ATOM 2052 N N . ALA B 1 69 ? 5.137 -17.234 -14.086 1 98.69 69 ALA B N 1
ATOM 2053 C CA . ALA B 1 69 ? 4.254 -17.719 -13.031 1 98.69 69 ALA B CA 1
ATOM 2054 C C . ALA B 1 69 ? 4.992 -18.688 -12.102 1 98.69 69 ALA B C 1
ATOM 2056 O O . ALA B 1 69 ? 5.422 -19.766 -12.516 1 98.69 69 ALA B O 1
ATOM 2057 N N . LEU B 1 70 ? 5.16 -18.25 -10.898 1 98.69 70 LEU B N 1
ATOM 2058 C CA . LEU B 1 70 ? 5.887 -19.062 -9.93 1 98.69 70 LEU B CA 1
ATOM 2059 C C . LEU B 1 70 ? 5.031 -20.234 -9.461 1 98.69 70 LEU B C 1
ATOM 2061 O O . LEU B 1 70 ? 3.807 -20.109 -9.352 1 98.69 70 LEU B O 1
ATOM 2065 N N . ALA B 1 71 ? 5.648 -21.297 -9.234 1 98.44 71 ALA B N 1
ATOM 2066 C CA . ALA B 1 71 ? 5.031 -22.469 -8.641 1 98.44 71 ALA B CA 1
ATOM 2067 C C . ALA B 1 71 ? 5.605 -22.75 -7.254 1 98.44 71 ALA B C 1
ATOM 2069 O O . ALA B 1 71 ? 6.82 -22.875 -7.09 1 98.44 71 ALA B O 1
ATOM 2070 N N . MET B 1 72 ? 4.699 -22.828 -6.324 1 97.69 72 MET B N 1
ATOM 2071 C CA . MET B 1 72 ? 5.129 -23.062 -4.949 1 97.69 72 MET B CA 1
ATOM 2072 C C . MET B 1 72 ? 4.312 -24.188 -4.305 1 97.69 72 MET B C 1
ATOM 2074 O O . MET B 1 72 ? 3.086 -24.203 -4.41 1 97.69 72 MET B O 1
ATOM 2078 N N . THR B 1 73 ? 4.984 -25.094 -3.691 1 96.5 73 THR B N 1
ATOM 2079 C CA . THR B 1 73 ? 4.324 -26.156 -2.941 1 96.5 73 THR B CA 1
ATOM 2080 C C . THR B 1 73 ? 4.379 -25.875 -1.443 1 96.5 73 THR B C 1
ATOM 2082 O O . THR B 1 73 ? 5.18 -25.062 -0.988 1 96.5 73 THR B O 1
ATOM 2085 N N . PRO B 1 74 ? 3.477 -26.562 -0.668 1 94.19 74 PRO B N 1
ATOM 2086 C CA . PRO B 1 74 ? 3.479 -26.359 0.782 1 94.19 74 PRO B CA 1
ATOM 2087 C C . PRO B 1 74 ? 4.816 -26.719 1.429 1 94.19 74 PRO B C 1
ATOM 2089 O O . PRO B 1 74 ? 5.105 -26.266 2.541 1 94.19 74 PRO B O 1
ATOM 2092 N N . GLN B 1 75 ? 5.641 -27.422 0.757 1 92.38 75 GLN B N 1
ATOM 2093 C CA . GLN B 1 75 ? 6.93 -27.844 1.29 1 92.38 75 GLN B CA 1
ATOM 2094 C C . GLN B 1 75 ? 7.867 -26.656 1.474 1 92.38 75 GLN B C 1
ATOM 2096 O O . GLN B 1 75 ? 8.828 -26.734 2.248 1 92.38 75 GLN B O 1
ATOM 2101 N N . THR B 1 76 ? 7.609 -25.562 0.778 1 94.25 76 THR B N 1
ATOM 2102 C CA . THR B 1 76 ? 8.5 -24.406 0.851 1 94.25 76 THR B CA 1
ATOM 2103 C C . THR B 1 76 ? 7.812 -23.234 1.53 1 94.25 76 THR B C 1
ATOM 2105 O O . THR B 1 76 ? 8.281 -22.094 1.44 1 94.25 76 THR B O 1
ATOM 2108 N N . LYS B 1 77 ? 6.742 -23.484 2.23 1 93.31 77 LYS B N 1
ATOM 2109 C CA . LYS B 1 77 ? 5.945 -22.406 2.803 1 93.31 77 LYS B CA 1
ATOM 2110 C C . LYS B 1 77 ? 6.738 -21.625 3.85 1 93.31 77 LYS B C 1
ATOM 2112 O O . LYS B 1 77 ? 6.578 -20.422 3.984 1 93.31 77 LYS B O 1
ATOM 2117 N N . GLU B 1 78 ? 7.672 -22.266 4.574 1 93.75 78 GLU B N 1
ATOM 2118 C CA . GLU B 1 78 ? 8.438 -21.625 5.641 1 93.75 78 GLU B CA 1
ATOM 2119 C C . GLU B 1 78 ? 9.578 -20.781 5.078 1 93.75 78 GLU B C 1
ATOM 2121 O O . GLU B 1 78 ? 10.172 -19.984 5.797 1 93.75 78 GLU B O 1
ATOM 2126 N N . ASP B 1 79 ? 9.844 -20.984 3.799 1 94.5 79 ASP B N 1
ATOM 2127 C CA . ASP B 1 79 ? 10.969 -20.297 3.174 1 94.5 79 ASP B CA 1
ATOM 2128 C C . ASP B 1 79 ? 10.578 -18.875 2.734 1 94.5 79 ASP B C 1
ATOM 2130 O O . ASP B 1 79 ? 11.438 -18.062 2.441 1 94.5 79 ASP B O 1
ATOM 2134 N N . VAL B 1 80 ? 9.297 -18.578 2.703 1 92.94 80 VAL B N 1
ATOM 2135 C CA . VAL B 1 80 ? 8.805 -17.25 2.318 1 92.94 80 VAL B CA 1
ATOM 2136 C C . VAL B 1 80 ? 7.898 -16.703 3.412 1 92.94 80 VAL B C 1
ATOM 2138 O O . VAL B 1 80 ? 6.676 -16.688 3.264 1 92.94 80 VAL B O 1
ATOM 2141 N N . PRO B 1 81 ? 8.477 -16.109 4.449 1 91.88 81 PRO B N 1
ATOM 2142 C CA . PRO B 1 81 ? 7.738 -15.742 5.656 1 91.88 81 PRO B CA 1
ATOM 2143 C C . PRO B 1 81 ? 6.578 -14.789 5.371 1 91.88 81 PRO B C 1
ATOM 2145 O O . PRO B 1 81 ? 5.555 -14.836 6.059 1 91.88 81 PRO B O 1
ATOM 2148 N N . VAL B 1 82 ? 6.711 -14 4.375 1 90 82 VAL B N 1
ATOM 2149 C CA . VAL B 1 82 ? 5.691 -12.992 4.074 1 90 82 VAL B CA 1
ATOM 2150 C C . VAL B 1 82 ? 4.41 -13.688 3.617 1 90 82 VAL B C 1
ATOM 2152 O O . VAL B 1 82 ? 3.332 -13.086 3.643 1 90 82 VAL B O 1
ATOM 2155 N N . LEU B 1 83 ? 4.445 -14.938 3.283 1 93.38 83 LEU B N 1
ATOM 2156 C CA . LEU B 1 83 ? 3.273 -15.656 2.793 1 93.38 83 LEU B CA 1
ATOM 2157 C C . LEU B 1 83 ? 2.654 -16.5 3.898 1 93.38 83 LEU B C 1
ATOM 2159 O O . LEU B 1 83 ? 1.62 -17.141 3.691 1 93.38 83 LEU B O 1
ATOM 2163 N N . ILE B 1 84 ? 3.211 -16.516 5.102 1 93.31 84 ILE B N 1
ATOM 2164 C CA . ILE B 1 84 ? 2.746 -17.328 6.223 1 93.31 84 ILE B CA 1
ATOM 2165 C C . ILE B 1 84 ? 1.293 -16.984 6.539 1 93.31 84 ILE B C 1
ATOM 2167 O O . ILE B 1 84 ? 0.463 -17.891 6.719 1 93.31 84 ILE B O 1
ATOM 2171 N N . PRO B 1 85 ? 0.955 -15.695 6.539 1 94.56 85 PRO B N 1
ATOM 2172 C CA . PRO B 1 85 ? -0.447 -15.367 6.816 1 94.56 85 PRO B CA 1
ATOM 2173 C C . PRO B 1 85 ? -1.406 -15.992 5.801 1 94.56 85 PRO B C 1
ATOM 2175 O O . PRO B 1 85 ? -2.506 -16.406 6.164 1 94.56 85 PRO B O 1
ATOM 2178 N N . MET B 1 86 ? -1.063 -16.031 4.582 1 95.31 86 MET B N 1
ATOM 2179 C CA . MET B 1 86 ? -1.889 -16.656 3.559 1 95.31 86 MET B CA 1
ATOM 2180 C C . MET B 1 86 ? -2.076 -18.141 3.85 1 95.31 86 MET B C 1
ATOM 2182 O O . MET B 1 86 ? -3.199 -18.641 3.832 1 95.31 86 MET B O 1
ATOM 2186 N N . PHE B 1 87 ? -1.02 -18.844 4.141 1 95.94 87 PHE B N 1
ATOM 2187 C CA . PHE B 1 87 ? -1.081 -20.266 4.426 1 95.94 87 PHE B CA 1
ATOM 2188 C C . PHE B 1 87 ? -1.901 -20.531 5.68 1 95.94 87 PHE B C 1
ATOM 2190 O O . PHE B 1 87 ? -2.584 -21.562 5.773 1 95.94 87 PHE B O 1
ATOM 2197 N N . GLU B 1 88 ? -1.785 -19.641 6.621 1 95.75 88 GLU B N 1
ATOM 2198 C CA . GLU B 1 88 ? -2.607 -19.766 7.82 1 95.75 88 GLU B CA 1
ATOM 2199 C C . GLU B 1 88 ? -4.094 -19.75 7.477 1 95.75 88 GLU B C 1
ATOM 2201 O O . GLU B 1 88 ? -4.887 -20.484 8.078 1 95.75 88 GLU B O 1
ATOM 2206 N N . GLN B 1 89 ? -4.473 -18.891 6.523 1 96.44 89 GLN B N 1
ATOM 2207 C CA . GLN B 1 89 ? -5.855 -18.922 6.062 1 96.44 89 GLN B CA 1
ATOM 2208 C C . GLN B 1 89 ? -6.207 -20.297 5.477 1 96.44 89 GLN B C 1
ATOM 2210 O O . GLN B 1 89 ? -7.277 -20.828 5.754 1 96.44 89 GLN B O 1
ATOM 2215 N N . PHE B 1 90 ? -5.324 -20.875 4.691 1 96.62 90 PHE B N 1
ATOM 2216 C CA . PHE B 1 90 ? -5.562 -22.172 4.047 1 96.62 90 PHE B CA 1
ATOM 2217 C C . PHE B 1 90 ? -5.895 -23.234 5.082 1 96.62 90 PHE B C 1
ATOM 2219 O O . PHE B 1 90 ? -6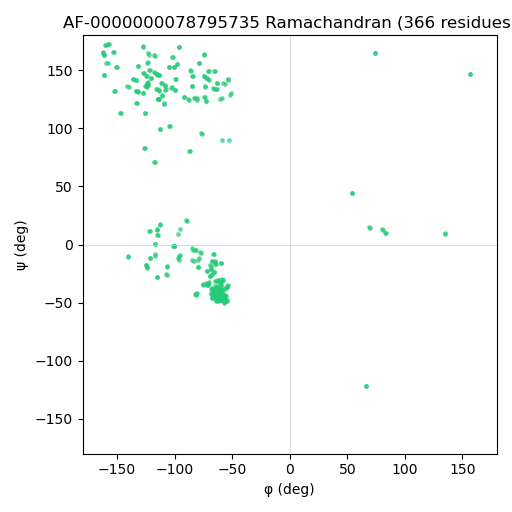.738 -24.094 4.836 1 96.62 90 PHE B O 1
ATOM 2226 N N . ASP B 1 91 ? -5.246 -23.172 6.211 1 94.81 91 ASP B N 1
ATOM 2227 C CA . ASP B 1 91 ? -5.395 -24.172 7.266 1 94.81 91 ASP B CA 1
ATOM 2228 C C . ASP B 1 91 ? -6.812 -24.156 7.836 1 94.81 91 ASP B C 1
ATOM 2230 O O . ASP B 1 91 ? -7.258 -25.141 8.43 1 94.81 91 ASP B O 1
ATOM 2234 N N . HIS B 1 92 ? -7.543 -23.078 7.57 1 95.75 92 HIS B N 1
ATOM 2235 C CA . HIS B 1 92 ? -8.852 -22.938 8.195 1 95.75 92 HIS B CA 1
ATOM 2236 C C . HIS B 1 92 ? -9.961 -22.922 7.145 1 95.75 92 HIS B C 1
ATOM 2238 O O . HIS B 1 92 ? -11.141 -22.828 7.488 1 95.75 92 HIS B O 1
ATOM 2244 N N . LEU B 1 93 ? -9.602 -23.031 5.961 1 97.19 93 LEU B N 1
ATOM 2245 C CA . LEU B 1 93 ? -10.578 -22.938 4.879 1 97.19 93 LEU B CA 1
ATOM 2246 C C . LEU B 1 93 ? -10.961 -24.312 4.355 1 97.19 93 LEU B C 1
ATOM 2248 O O . LEU B 1 93 ? -10.195 -25.266 4.504 1 97.19 93 LEU B O 1
ATOM 2252 N N . THR B 1 94 ? -12.125 -24.344 3.848 1 96.62 94 THR B N 1
ATOM 2253 C CA . THR B 1 94 ? -12.602 -25.531 3.123 1 96.62 94 THR B CA 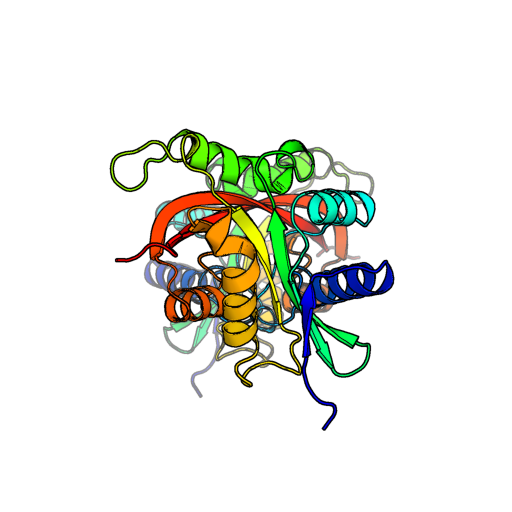1
ATOM 2254 C C . THR B 1 94 ? -12.898 -25.172 1.666 1 96.62 94 THR B C 1
ATOM 2256 O O . THR B 1 94 ? -13.172 -24.016 1.34 1 96.62 94 THR B O 1
ATOM 2259 N N . TYR B 1 95 ? -12.688 -26.156 0.861 1 96.31 95 TYR B N 1
ATOM 2260 C CA . TYR B 1 95 ? -13.055 -26.094 -0.548 1 96.31 95 TYR B CA 1
ATOM 2261 C C . TYR B 1 95 ? -13.781 -27.359 -0.983 1 96.31 95 TYR B C 1
ATOM 2263 O O . TYR B 1 95 ? -13.281 -28.469 -0.785 1 96.31 95 TYR B O 1
ATOM 2271 N N . GLN B 1 96 ? -15.062 -27.125 -1.495 1 95.19 96 GLN B N 1
ATOM 2272 C CA . GLN B 1 96 ? -15.922 -28.219 -1.899 1 95.19 96 GLN B CA 1
ATOM 2273 C C . GLN B 1 96 ? -16.094 -29.234 -0.768 1 95.19 96 GLN B C 1
ATOM 2275 O O . GLN B 1 96 ? -15.914 -30.438 -0.971 1 95.19 96 GLN B O 1
ATOM 2280 N N . SER B 1 97 ? -16.328 -28.719 0.454 1 94.62 97 SER B N 1
ATOM 2281 C CA . SER B 1 97 ? -16.688 -29.453 1.661 1 94.62 97 SER B CA 1
ATOM 2282 C C . SER B 1 97 ? -15.508 -30.297 2.158 1 94.62 97 SER B C 1
ATOM 2284 O O . SER B 1 97 ? -15.703 -31.281 2.881 1 94.62 97 SER B O 1
ATOM 2286 N N . LYS B 1 98 ? -14.336 -30.062 1.677 1 96.5 98 LYS B N 1
ATOM 2287 C CA . LYS B 1 98 ? -13.094 -30.688 2.105 1 96.5 98 LYS B CA 1
ATOM 2288 C C . LYS B 1 98 ? -12.062 -29.656 2.541 1 96.5 98 LYS B C 1
ATOM 2290 O O . LYS B 1 98 ? -11.906 -28.609 1.889 1 96.5 98 LYS B O 1
ATOM 2295 N N . GLN B 1 99 ? -11.383 -29.938 3.639 1 97 99 GLN B N 1
ATOM 2296 C CA . GLN B 1 99 ? -10.359 -29.031 4.113 1 97 99 GLN B CA 1
ATOM 2297 C C . GLN B 1 99 ? -9.305 -28.781 3.041 1 97 99 GLN B C 1
ATOM 2299 O O . GLN B 1 99 ? -8.859 -29.719 2.371 1 97 99 GLN B O 1
ATOM 2304 N N . LEU B 1 100 ? -8.898 -27.547 2.912 1 96.62 100 LEU B N 1
ATOM 2305 C CA . LEU B 1 100 ? -7.922 -27.188 1.886 1 96.62 100 LEU B CA 1
ATOM 2306 C C . LEU B 1 100 ? -6.617 -27.953 2.084 1 96.62 100 LEU B C 1
ATOM 2308 O O . LEU B 1 100 ? -5.969 -28.344 1.112 1 96.62 100 LEU B O 1
ATOM 2312 N N . SER B 1 101 ? -6.301 -28.172 3.367 1 93.44 101 SER B N 1
ATOM 2313 C CA . SER B 1 101 ? -5.047 -28.828 3.719 1 93.44 101 SER B CA 1
ATOM 2314 C C . SER B 1 101 ? -5.023 -30.266 3.223 1 93.44 101 SER B C 1
ATOM 2316 O O . SER B 1 101 ? -3.961 -30.891 3.166 1 93.44 101 SER B O 1
ATOM 2318 N N . LEU B 1 102 ? -6.121 -30.812 2.836 1 95.25 102 LEU B N 1
ATOM 2319 C CA . LEU B 1 102 ? -6.219 -32.188 2.393 1 95.25 102 LEU B CA 1
ATOM 2320 C C . LEU B 1 102 ? -6.133 -32.281 0.872 1 95.25 102 LEU B C 1
ATOM 2322 O O . LEU B 1 102 ? -6.051 -33.375 0.315 1 95.25 102 LEU B O 1
ATOM 2326 N N . TRP B 1 103 ? -6.184 -31.172 0.207 1 96 103 TRP B N 1
ATOM 2327 C CA . TRP B 1 103 ? -6.027 -31.125 -1.243 1 96 103 TRP B CA 1
ATOM 2328 C C . TRP B 1 103 ? -4.555 -31.047 -1.63 1 96 103 TRP B C 1
ATOM 2330 O O . TRP B 1 103 ? -3.721 -30.609 -0.838 1 96 103 TRP B O 1
ATOM 2340 N N . ASN B 1 104 ? -4.219 -31.594 -2.742 1 96.44 104 ASN B N 1
ATOM 2341 C CA . ASN B 1 104 ? -2.914 -31.391 -3.361 1 96.44 104 ASN B CA 1
ATOM 2342 C C . ASN B 1 104 ? -2.895 -30.141 -4.234 1 96.44 104 ASN B C 1
ATOM 2344 O O . ASN B 1 104 ? -2.947 -30.234 -5.461 1 96.44 104 ASN B O 1
ATOM 2348 N N . TYR B 1 105 ? -2.732 -29.031 -3.551 1 97.5 105 TYR B N 1
ATOM 2349 C CA . TYR B 1 105 ? -2.832 -27.75 -4.262 1 97.5 105 TYR B CA 1
ATOM 2350 C C . TYR B 1 105 ? -1.452 -27.219 -4.621 1 97.5 105 TYR B C 1
ATOM 2352 O O . TYR B 1 105 ? -0.449 -27.625 -4.027 1 97.5 105 TYR B O 1
ATOM 2360 N N . LEU B 1 106 ? -1.396 -26.422 -5.613 1 98.25 106 LEU B N 1
ATOM 2361 C CA . LEU B 1 106 ? -0.225 -25.656 -6.047 1 98.25 106 LEU B CA 1
ATOM 2362 C C . LEU B 1 106 ? -0.457 -24.156 -5.883 1 98.25 106 LEU B C 1
ATOM 2364 O O . LEU B 1 106 ? -1.471 -23.625 -6.34 1 98.25 106 LEU B O 1
ATOM 2368 N N . VAL B 1 107 ? 0.44 -23.531 -5.18 1 98.12 107 VAL B N 1
ATOM 2369 C CA . VAL B 1 107 ? 0.307 -22.094 -4.969 1 98.12 107 VAL B CA 1
ATOM 2370 C C . VAL B 1 107 ? 0.991 -21.328 -6.105 1 98.12 107 VAL B C 1
ATOM 2372 O O . VAL B 1 107 ? 2.154 -21.594 -6.418 1 98.12 107 VAL B O 1
ATOM 2375 N N . VAL B 1 108 ? 0.198 -20.438 -6.727 1 97.25 108 VAL B N 1
ATOM 2376 C CA . VAL B 1 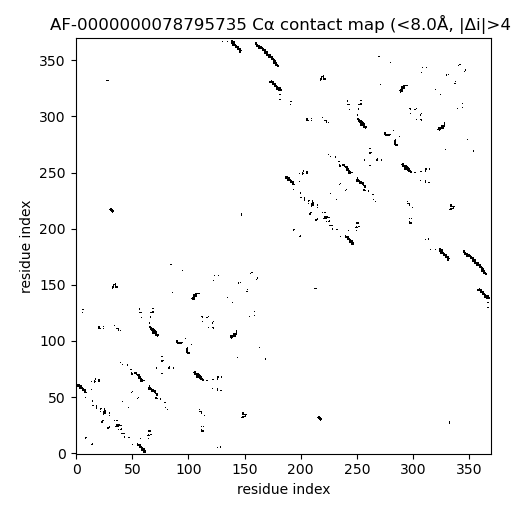108 ? 0.825 -19.484 -7.637 1 97.25 108 VAL B CA 1
ATOM 2377 C C . VAL B 1 108 ? 1.504 -18.375 -6.832 1 97.25 108 VAL B C 1
ATOM 2379 O O . VAL B 1 108 ? 0.861 -17.406 -6.445 1 97.25 108 VAL B O 1
ATOM 2382 N N . GLY B 1 109 ? 2.807 -18.484 -6.566 1 87.69 109 GLY B N 1
ATOM 2383 C CA . GLY B 1 109 ? 3.553 -17.625 -5.668 1 87.69 109 GLY B CA 1
ATOM 2384 C C . GLY B 1 109 ? 3.658 -16.188 -6.176 1 87.69 109 GLY B C 1
ATOM 2385 O O . GLY B 1 109 ? 4.367 -15.367 -5.586 1 87.69 109 GLY B O 1
ATOM 2386 N N . GLN B 1 110 ? 3.17 -16.109 -7.434 1 94.81 110 GLN B N 1
ATOM 2387 C CA . GLN B 1 110 ? 3.199 -14.812 -8.102 1 94.81 110 GLN B CA 1
ATOM 2388 C C . GLN B 1 110 ? 3.174 -14.977 -9.625 1 94.81 110 GLN B C 1
ATOM 2390 O O . GLN B 1 110 ? 3.693 -15.961 -10.156 1 94.81 110 GLN B O 1
ATOM 2395 N N . VAL B 1 111 ? 2.564 -14.062 -10.25 1 98 111 VAL B N 1
ATOM 2396 C CA . VAL B 1 111 ? 2.602 -14.008 -11.711 1 98 111 VAL B CA 1
ATOM 2397 C C . VAL B 1 111 ? 2.895 -12.586 -12.164 1 98 111 VAL B C 1
ATOM 2399 O O . VAL B 1 111 ? 2.416 -11.617 -11.562 1 98 111 VAL B O 1
ATOM 2402 N N . CYS B 1 112 ? 3.68 -12.477 -13.203 1 97.81 112 CYS B N 1
ATOM 2403 C CA . CYS B 1 112 ? 4.074 -11.156 -13.688 1 97.81 112 CYS B CA 1
ATOM 2404 C C . CYS B 1 112 ? 4.371 -11.195 -15.18 1 97.81 112 CYS B C 1
ATOM 2406 O O . CYS B 1 112 ? 5.012 -12.125 -15.664 1 97.81 112 CYS B O 1
ATOM 2408 N N . VAL B 1 113 ? 3.83 -10.273 -15.859 1 97.31 113 VAL B N 1
ATOM 2409 C CA . VAL B 1 113 ? 4.164 -10.016 -17.266 1 97.31 113 VAL B CA 1
ATOM 2410 C C . VAL B 1 113 ? 4.855 -8.664 -17.375 1 97.31 113 VAL B C 1
ATOM 2412 O O . VAL B 1 113 ? 4.383 -7.664 -16.828 1 97.31 113 VAL B O 1
ATOM 2415 N N . SER B 1 114 ? 5.93 -8.617 -18.078 1 95.56 114 SER B N 1
ATOM 2416 C CA . SER B 1 114 ? 6.656 -7.367 -18.312 1 95.56 114 SER B CA 1
ATOM 2417 C C . SER B 1 114 ? 5.742 -6.293 -18.891 1 95.56 114 SER B C 1
ATOM 2419 O O . SER B 1 114 ? 4.906 -6.578 -19.75 1 95.56 114 SER B O 1
ATOM 2421 N N . LYS B 1 115 ? 5.957 -5.09 -18.438 1 91.88 115 LYS B N 1
ATOM 2422 C CA . LYS B 1 115 ? 5.141 -3.947 -18.844 1 91.88 115 LYS B CA 1
ATOM 2423 C C . LYS B 1 115 ? 5.086 -3.822 -20.359 1 91.88 115 LYS B C 1
ATOM 2425 O O . LYS B 1 115 ? 4.031 -3.518 -20.922 1 91.88 115 LYS B O 1
ATOM 2430 N N . TYR B 1 116 ? 6.117 -4.129 -21.047 1 91.44 116 TYR B N 1
ATOM 2431 C CA . TYR B 1 116 ? 6.246 -3.895 -22.469 1 91.44 116 TYR B CA 1
ATOM 2432 C C . TYR B 1 116 ? 5.625 -5.035 -23.266 1 91.44 116 TYR B C 1
ATOM 2434 O O . TYR B 1 116 ? 5.539 -4.969 -24.5 1 91.44 116 TYR B O 1
ATOM 2442 N N . PHE B 1 117 ? 5.152 -6.043 -22.609 1 94 117 PHE B N 1
ATOM 2443 C CA . PHE B 1 117 ? 4.625 -7.215 -23.297 1 94 117 PHE B CA 1
ATOM 2444 C C . PHE B 1 117 ? 3.174 -7.465 -22.906 1 94 117 PHE B C 1
ATOM 2446 O O . PHE B 1 117 ? 2.625 -8.531 -23.188 1 94 117 PHE B O 1
ATOM 2453 N N . ARG B 1 118 ? 2.609 -6.504 -22.25 1 91.25 118 ARG B N 1
ATOM 2454 C CA . ARG B 1 118 ? 1.229 -6.652 -21.797 1 91.25 118 ARG B CA 1
ATOM 2455 C C . ARG B 1 118 ? 0.25 -6.414 -22.953 1 91.25 118 ARG B C 1
ATOM 2457 O O . ARG B 1 118 ? 0.617 -5.844 -23.984 1 91.25 118 ARG B O 1
ATOM 2464 N N . GLY B 1 119 ? -0.963 -6.973 -22.828 1 89.12 119 GLY B N 1
ATOM 2465 C CA . GLY B 1 119 ? -1.996 -6.789 -23.828 1 89.12 119 GLY B CA 1
ATOM 2466 C C . GLY B 1 119 ? -1.827 -7.703 -25.031 1 89.12 119 GLY B C 1
ATOM 2467 O O . GLY B 1 119 ? -2.436 -7.477 -26.078 1 89.12 119 GLY B O 1
ATOM 2468 N N . GLN B 1 120 ? -1.006 -8.68 -24.953 1 91.94 120 GLN B N 1
ATOM 2469 C CA . GLN B 1 120 ? -0.709 -9.57 -26.078 1 91.94 120 GLN B CA 1
ATOM 2470 C C . GLN B 1 120 ? -1.166 -10.992 -25.781 1 91.94 120 GLN B C 1
ATOM 2472 O O . GLN B 1 120 ? -0.774 -11.93 -26.469 1 91.94 120 GLN B O 1
ATOM 2477 N N . GLY B 1 121 ? -1.854 -11.18 -24.734 1 94.44 121 GLY B N 1
ATOM 2478 C CA . GLY B 1 121 ? -2.381 -12.492 -24.406 1 94.44 121 GLY B CA 1
ATOM 2479 C C . GLY B 1 121 ? -1.371 -13.383 -23.688 1 94.44 121 GLY B C 1
ATOM 2480 O O . GLY B 1 121 ? -1.583 -14.586 -23.562 1 94.44 121 GLY B O 1
ATOM 2481 N N . ILE B 1 122 ? -0.284 -12.828 -23.297 1 96.75 122 ILE B N 1
ATOM 2482 C CA . ILE B 1 122 ? 0.801 -13.602 -22.703 1 96.75 122 ILE B CA 1
ATOM 2483 C C . ILE B 1 122 ? 0.346 -14.18 -21.359 1 96.75 122 ILE B C 1
ATOM 2485 O O . ILE B 1 122 ? 0.67 -15.32 -21.031 1 96.75 122 ILE B O 1
ATOM 2489 N N . PHE B 1 123 ? -0.379 -13.43 -20.641 1 97.06 123 PHE B N 1
ATOM 2490 C CA . PHE B 1 123 ? -0.868 -13.867 -19.344 1 97.06 123 PHE B CA 1
ATOM 2491 C C . PHE B 1 123 ? -1.674 -15.156 -19.469 1 97.06 123 PHE B C 1
ATOM 2493 O O . PHE B 1 123 ? -1.387 -16.141 -18.781 1 97.06 123 PHE B O 1
ATOM 2500 N N . ASP B 1 124 ? -2.578 -15.148 -20.359 1 96.56 124 ASP B N 1
ATOM 2501 C CA . ASP B 1 124 ? -3.449 -16.297 -20.578 1 96.56 124 ASP B CA 1
ATOM 2502 C C . ASP B 1 124 ? -2.652 -17.516 -21.062 1 96.56 124 ASP B C 1
ATOM 2504 O O . ASP B 1 124 ? -2.844 -18.625 -20.562 1 96.56 124 ASP B O 1
ATOM 2508 N N . ARG B 1 125 ? -1.799 -17.281 -21.969 1 97.38 125 ARG B N 1
ATOM 2509 C CA . ARG B 1 125 ? -0.991 -18.375 -22.516 1 97.38 125 ARG B CA 1
ATOM 2510 C C . ARG B 1 125 ? -0.049 -18.938 -21.453 1 97.38 125 ARG B C 1
ATOM 2512 O O . ARG B 1 125 ? 0.208 -20.141 -21.406 1 97.38 125 ARG B O 1
ATOM 2519 N N . LEU B 1 126 ? 0.496 -18.047 -20.672 1 98.31 126 LEU B N 1
ATOM 2520 C CA . LEU B 1 126 ? 1.361 -18.469 -19.562 1 98.31 126 LEU B CA 1
ATOM 2521 C C . LEU B 1 126 ? 0.626 -19.406 -18.625 1 98.31 126 LEU B C 1
ATOM 2523 O O . LEU B 1 126 ? 1.148 -20.469 -18.266 1 98.31 126 LEU B O 1
ATOM 2527 N N . TYR B 1 127 ? -0.591 -19.094 -18.281 1 98.12 127 TYR B N 1
ATOM 2528 C CA . TYR B 1 127 ? -1.372 -19.922 -17.359 1 98.12 127 TYR B CA 1
ATOM 2529 C C . TYR B 1 127 ? -1.811 -21.219 -18.047 1 98.12 127 TYR B C 1
ATOM 2531 O O . TYR B 1 127 ? -1.925 -22.266 -17.391 1 98.12 127 TYR B O 1
ATOM 2539 N N . GLN B 1 128 ? -2.074 -21.203 -19.312 1 97.5 128 GLN B N 1
ATOM 2540 C CA . GLN B 1 128 ? -2.363 -22.438 -20.016 1 97.5 128 GLN B CA 1
ATOM 2541 C C . GLN B 1 128 ? -1.185 -23.406 -19.938 1 97.5 128 GLN B C 1
ATOM 2543 O O . GLN B 1 128 ? -1.367 -24.594 -19.688 1 97.5 128 GLN B O 1
ATOM 2548 N N . PHE B 1 129 ? -0.03 -22.906 -20.203 1 98.25 129 PHE B N 1
ATOM 2549 C CA . PHE B 1 129 ? 1.156 -23.75 -20.078 1 98.25 129 PHE B CA 1
ATOM 2550 C C . PHE B 1 129 ? 1.334 -24.219 -18.641 1 98.25 129 PHE B C 1
ATOM 2552 O O . PHE B 1 129 ? 1.715 -25.375 -18.406 1 98.25 129 PHE B O 1
ATOM 2559 N N . TYR B 1 130 ? 1.095 -23.359 -17.703 1 98.56 130 TYR B N 1
ATOM 2560 C CA . TYR B 1 130 ? 1.139 -23.688 -16.281 1 98.56 130 TYR B CA 1
ATOM 2561 C C . TYR B 1 130 ? 0.227 -24.875 -15.961 1 98.56 130 TYR B C 1
ATOM 2563 O O . TYR B 1 130 ? 0.653 -25.844 -15.328 1 98.56 130 TYR B O 1
ATOM 2571 N N . ARG B 1 131 ? -0.969 -24.828 -16.438 1 98.12 131 ARG B N 1
ATOM 2572 C CA . ARG B 1 131 ? -1.926 -25.922 -16.234 1 98.12 131 ARG B CA 1
ATOM 2573 C C . ARG B 1 131 ? -1.435 -27.203 -16.875 1 98.12 131 ARG B C 1
ATOM 2575 O O . ARG B 1 131 ? -1.433 -28.266 -16.234 1 98.12 131 ARG B O 1
ATOM 2582 N N . SER B 1 132 ? -1.007 -27.109 -18.109 1 98.06 132 SER B N 1
ATOM 2583 C CA . SER B 1 132 ? -0.549 -28.297 -18.812 1 98.06 132 SER B CA 1
ATOM 2584 C C . SER B 1 132 ? 0.617 -28.953 -18.094 1 98.06 132 SER B C 1
ATOM 2586 O O . SER B 1 132 ? 0.759 -30.172 -18.125 1 98.06 132 SER B O 1
ATOM 2588 N N . THR B 1 133 ? 1.382 -28.156 -17.438 1 98.06 133 THR B N 1
ATOM 2589 C CA . THR B 1 133 ? 2.559 -28.656 -16.719 1 98.06 133 THR B CA 1
ATOM 2590 C C . THR B 1 133 ? 2.154 -29.359 -15.438 1 98.06 133 THR B C 1
ATOM 2592 O O . THR B 1 133 ? 2.773 -30.359 -15.047 1 98.06 133 THR B O 1
ATOM 2595 N N . PHE B 1 134 ? 1.091 -28.859 -14.789 1 98.19 134 PHE B N 1
ATOM 2596 C CA . PHE B 1 134 ? 0.953 -29.266 -13.398 1 98.19 134 PHE B CA 1
ATOM 2597 C C . PHE B 1 134 ? -0.382 -29.969 -13.172 1 98.19 134 PHE B C 1
ATOM 2599 O O . PHE B 1 134 ? -0.583 -30.609 -12.133 1 98.19 134 PHE B O 1
ATOM 2606 N N . GLU B 1 135 ? -1.315 -29.938 -14.086 1 97.19 135 GLU B N 1
ATOM 2607 C CA . GLU B 1 135 ? -2.689 -30.359 -13.836 1 97.19 135 GLU B CA 1
ATOM 2608 C C . GLU B 1 135 ? -2.76 -31.859 -13.547 1 97.19 135 GLU B C 1
ATOM 2610 O O . GLU B 1 135 ? -3.715 -32.344 -12.922 1 97.19 135 GLU B O 1
ATOM 2615 N N . LYS B 1 136 ? -1.819 -32.656 -13.984 1 96.94 136 LYS B N 1
ATOM 2616 C CA . LYS B 1 136 ? -1.838 -34.094 -13.734 1 96.94 136 LYS B CA 1
ATOM 2617 C C . LYS B 1 136 ? -1.349 -34.406 -12.328 1 96.94 136 LYS B C 1
ATOM 2619 O O . LYS B 1 136 ? -1.608 -35.5 -11.812 1 96.94 136 LYS B O 1
ATOM 2624 N N . LYS B 1 137 ? -0.659 -33.531 -11.695 1 96.19 137 LYS B N 1
ATOM 2625 C CA . LYS B 1 137 ? -0.023 -33.781 -10.406 1 96.19 137 LYS B CA 1
ATOM 2626 C C . LYS B 1 137 ? -0.76 -33.062 -9.281 1 96.19 137 LYS B C 1
ATOM 2628 O O . LYS B 1 137 ? -0.69 -33.5 -8.125 1 96.19 137 LYS B O 1
ATOM 2633 N N . PHE B 1 138 ? -1.398 -32.062 -9.555 1 97.38 138 PHE B N 1
ATOM 2634 C CA . PHE B 1 138 ? -2.068 -31.25 -8.539 1 97.38 138 PHE B CA 1
ATOM 2635 C C . PHE B 1 138 ? -3.553 -31.109 -8.852 1 97.38 138 PHE B C 1
ATOM 2637 O O . PHE B 1 138 ? -3.949 -31.109 -10.023 1 97.38 138 PHE B O 1
ATOM 2644 N N . ASP B 1 139 ? -4.332 -30.844 -7.848 1 96.81 139 ASP B N 1
ATOM 2645 C CA . ASP B 1 139 ? -5.781 -30.75 -8 1 96.81 139 ASP B CA 1
ATOM 2646 C C . ASP B 1 139 ? -6.195 -29.391 -8.555 1 96.81 139 ASP B C 1
ATOM 2648 O O . ASP B 1 139 ? -7.113 -29.297 -9.375 1 96.81 139 ASP B O 1
ATOM 2652 N N . PHE B 1 140 ? -5.598 -28.344 -8.086 1 97.69 140 PHE B N 1
ATOM 2653 C CA . PHE B 1 140 ? -5.895 -26.984 -8.516 1 97.69 140 PHE B CA 1
ATOM 2654 C C . PHE B 1 140 ? -4.77 -26.031 -8.141 1 97.69 140 PHE B C 1
ATOM 2656 O O . PHE B 1 140 ? -3.875 -26.391 -7.371 1 97.69 140 PHE B O 1
ATOM 2663 N N . ALA B 1 141 ? -4.82 -24.875 -8.734 1 98.38 141 ALA B N 1
ATOM 2664 C CA . ALA B 1 141 ? -3.943 -23.781 -8.359 1 98.38 141 ALA B CA 1
ATOM 2665 C C . ALA B 1 141 ? -4.668 -22.797 -7.445 1 98.38 141 ALA B C 1
ATOM 2667 O O . ALA B 1 141 ? -5.859 -22.531 -7.617 1 98.38 141 ALA B O 1
ATOM 2668 N N . ILE B 1 142 ? -3.939 -22.25 -6.445 1 98.38 142 ILE B N 1
ATOM 2669 C CA . ILE B 1 142 ? -4.5 -21.328 -5.473 1 98.38 142 ILE B CA 1
ATOM 2670 C C . ILE B 1 142 ? -3.535 -20.156 -5.254 1 98.38 142 ILE B C 1
ATOM 2672 O O . ILE B 1 142 ? -2.316 -20.328 -5.344 1 98.38 142 ILE B O 1
ATOM 2676 N N . THR B 1 143 ? -4.055 -18.938 -5.07 1 97.75 143 THR B N 1
ATOM 2677 C CA . THR B 1 143 ? -3.236 -17.766 -4.777 1 97.75 143 THR B CA 1
ATOM 2678 C C . THR B 1 143 ? -4.066 -16.688 -4.086 1 97.75 143 THR B C 1
ATOM 2680 O O . THR B 1 143 ? -5.258 -16.875 -3.832 1 97.75 143 THR B O 1
ATOM 2683 N N . GLU B 1 144 ? -3.41 -15.648 -3.635 1 97.25 144 GLU B N 1
ATOM 2684 C CA . GLU B 1 144 ? -4.105 -14.469 -3.129 1 97.25 144 GLU B CA 1
ATOM 2685 C C . GLU B 1 144 ? -3.828 -13.25 -4 1 97.25 144 GLU B C 1
ATOM 2687 O O . GLU B 1 144 ? -2.754 -13.133 -4.598 1 97.25 144 GLU B O 1
ATOM 2692 N N . ILE B 1 145 ? -4.832 -12.375 -4.117 1 96.06 145 ILE B N 1
ATOM 2693 C CA . ILE B 1 145 ? -4.734 -11.148 -4.902 1 96.06 145 ILE B CA 1
ATOM 2694 C C . ILE B 1 145 ? -5.137 -9.953 -4.043 1 96.06 145 ILE B C 1
ATOM 2696 O O . ILE B 1 145 ? -6.16 -9.992 -3.355 1 96.06 145 ILE B O 1
ATOM 2700 N N . ALA B 1 146 ? -4.285 -8.93 -4.062 1 91.69 146 ALA B N 1
ATOM 2701 C CA . ALA B 1 146 ? -4.625 -7.707 -3.338 1 91.69 146 ALA B CA 1
ATOM 2702 C C . ALA B 1 146 ? -5.879 -7.062 -3.916 1 91.69 146 ALA B C 1
ATOM 2704 O O . ALA B 1 146 ? -6.008 -6.918 -5.133 1 91.69 146 ALA B O 1
ATOM 2705 N N . SER B 1 147 ? -6.762 -6.555 -3.088 1 88.94 147 SER B N 1
ATOM 2706 C CA . SER B 1 147 ? -8.031 -5.98 -3.512 1 88.94 147 SER B CA 1
ATOM 2707 C C . SER B 1 147 ? -7.828 -4.676 -4.27 1 88.94 147 SE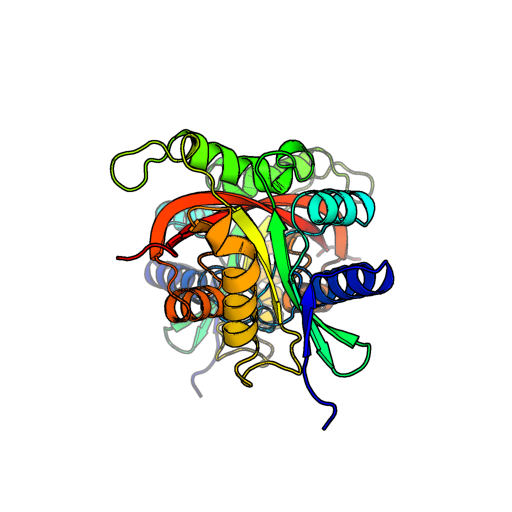R B C 1
ATOM 2709 O O . SER B 1 147 ? -8.68 -4.273 -5.07 1 88.94 147 SER B O 1
ATOM 2711 N N . ASN B 1 148 ? -6.742 -3.977 -3.996 1 84.75 148 ASN B N 1
ATOM 2712 C CA . ASN B 1 148 ? -6.461 -2.719 -4.68 1 84.75 148 ASN B CA 1
ATOM 2713 C C . ASN B 1 148 ? -5.648 -2.941 -5.953 1 84.75 148 ASN B C 1
ATOM 2715 O O . ASN B 1 148 ? -4.953 -2.035 -6.414 1 84.75 148 ASN B O 1
ATOM 2719 N N . ASN B 1 149 ? -5.684 -4.176 -6.508 1 88.69 149 ASN B N 1
ATOM 2720 C CA . ASN B 1 149 ? -5.078 -4.539 -7.785 1 88.69 149 ASN B CA 1
ATOM 2721 C C . ASN B 1 149 ? -6.129 -5 -8.789 1 88.69 149 ASN B C 1
ATOM 2723 O O . ASN B 1 149 ? -6.184 -6.184 -9.133 1 88.69 149 ASN B O 1
ATOM 2727 N N . PRO B 1 150 ? -6.922 -4.078 -9.266 1 87.44 150 PRO B N 1
ATOM 2728 C CA . PRO B 1 150 ? -8.039 -4.453 -10.141 1 87.44 150 PRO B CA 1
ATOM 2729 C C . PRO B 1 150 ? -7.57 -5.141 -11.43 1 87.44 150 PRO B C 1
ATOM 2731 O O . PRO B 1 150 ? -8.273 -6.004 -11.961 1 87.44 150 PRO B O 1
ATOM 2734 N N . ARG B 1 151 ? -6.457 -4.762 -11.883 1 88.69 151 ARG B N 1
ATOM 2735 C CA . ARG B 1 151 ? -5.914 -5.395 -13.078 1 88.69 151 ARG B CA 1
ATOM 2736 C C . ARG B 1 151 ? -5.672 -6.883 -12.852 1 88.69 151 ARG B C 1
ATOM 2738 O O . ARG B 1 151 ? -6.051 -7.715 -13.68 1 88.69 151 ARG B O 1
ATOM 2745 N N . SER B 1 152 ? -5.082 -7.191 -11.734 1 92.88 152 SER B N 1
ATOM 2746 C CA . SER B 1 152 ? -4.82 -8.586 -11.406 1 92.88 152 SER B CA 1
ATOM 2747 C C . SER B 1 152 ? -6.121 -9.359 -11.195 1 92.88 152 SER B C 1
ATOM 2749 O O . SER B 1 152 ? -6.262 -10.492 -11.664 1 92.88 152 SER B O 1
ATOM 2751 N N . ILE B 1 153 ? -7.047 -8.766 -10.539 1 93.38 153 ILE B N 1
ATOM 2752 C CA . ILE B 1 153 ? -8.336 -9.398 -10.258 1 93.38 153 ILE B CA 1
ATOM 2753 C C . ILE B 1 153 ? -9.016 -9.789 -11.57 1 93.38 153 ILE B C 1
ATOM 2755 O O . ILE B 1 153 ? -9.406 -10.938 -11.758 1 93.38 153 ILE B O 1
ATOM 2759 N N . ARG B 1 154 ? -9.047 -8.898 -12.461 1 92.44 154 ARG B N 1
ATOM 2760 C CA . ARG B 1 154 ? -9.711 -9.133 -13.742 1 92.44 154 ARG B CA 1
ATOM 2761 C C . ARG B 1 154 ? -8.984 -10.211 -14.547 1 92.44 154 ARG B C 1
ATOM 2763 O O . ARG B 1 154 ? -9.625 -11.07 -15.156 1 92.44 154 ARG B O 1
ATOM 2770 N N . ALA B 1 155 ? -7.73 -10.141 -14.578 1 94.62 155 ALA B N 1
ATOM 2771 C CA . ALA B 1 155 ? -6.926 -11.094 -15.336 1 94.62 155 ALA B CA 1
ATOM 2772 C C . ALA B 1 155 ? -7.125 -12.516 -14.812 1 94.62 155 ALA B C 1
ATOM 2774 O O . ALA B 1 155 ? -7.301 -13.453 -15.586 1 94.62 155 ALA B O 1
ATOM 2775 N N . HIS B 1 156 ? -7.145 -12.641 -13.477 1 97.31 156 HIS B N 1
ATOM 2776 C CA . HIS B 1 156 ? -7.301 -13.969 -12.898 1 97.31 156 HIS B CA 1
ATOM 2777 C C . HIS B 1 156 ? -8.719 -14.492 -13.102 1 97.31 156 HIS B C 1
ATOM 2779 O O . HIS B 1 156 ? -8.922 -15.688 -13.328 1 97.31 156 HIS B O 1
ATOM 2785 N N . GLN B 1 157 ? -9.648 -13.641 -13.062 1 94.5 157 GLN B N 1
ATOM 2786 C CA . GLN B 1 157 ? -11.023 -14.031 -13.352 1 94.5 157 GLN B CA 1
ATOM 2787 C C . GLN B 1 157 ? -11.156 -14.562 -14.773 1 94.5 157 GLN B C 1
ATOM 2789 O O . GLN B 1 157 ? -11.797 -15.594 -15 1 94.5 157 GLN B O 1
ATOM 2794 N N . ARG B 1 158 ? -10.562 -13.914 -15.672 1 94.5 158 ARG B N 1
ATOM 2795 C CA . ARG B 1 158 ? -10.602 -14.312 -17.078 1 94.5 158 ARG B CA 1
ATOM 2796 C C . ARG B 1 158 ? -10.008 -15.703 -17.281 1 94.5 158 ARG B C 1
ATOM 2798 O O . ARG B 1 158 ? -10.508 -16.484 -18.094 1 94.5 158 ARG B O 1
ATOM 2805 N N . VAL B 1 159 ? -8.984 -15.984 -16.609 1 95.75 159 VAL B N 1
ATOM 2806 C CA . VAL B 1 159 ? -8.312 -17.281 -16.719 1 95.75 159 VAL B CA 1
ATOM 2807 C C . VAL B 1 159 ? -9.219 -18.375 -16.156 1 95.75 159 VAL B C 1
ATOM 2809 O O . VAL B 1 159 ? -9.203 -19.5 -16.656 1 95.75 159 VAL B O 1
ATOM 2812 N N . GLY B 1 160 ? -9.93 -18.078 -15.062 1 96.12 160 GLY B N 1
ATOM 2813 C CA . GLY B 1 160 ? -10.82 -19.078 -14.484 1 96.12 160 GLY B CA 1
ATOM 2814 C C . GLY B 1 160 ? -10.695 -19.172 -12.977 1 96.12 160 GLY B C 1
ATOM 2815 O O . GLY B 1 160 ? -11.312 -20.047 -12.359 1 96.12 160 GLY B O 1
ATOM 2816 N N . PHE B 1 161 ? -9.984 -18.25 -12.391 1 97.31 161 PHE B N 1
ATOM 2817 C CA . PHE B 1 161 ? -9.891 -18.234 -10.938 1 97.31 161 PHE B CA 1
ATOM 2818 C C . PHE B 1 161 ? -11.203 -17.766 -10.312 1 97.31 161 PHE B C 1
ATOM 2820 O O . PHE B 1 161 ? -11.852 -16.859 -10.836 1 97.31 161 PHE B O 1
ATOM 2827 N N . GLU B 1 162 ? -11.547 -18.344 -9.203 1 96.88 162 GLU B N 1
ATOM 2828 C CA . GLU B 1 162 ? -12.742 -17.969 -8.453 1 96.88 162 GLU B CA 1
ATOM 2829 C C . GLU B 1 162 ? -12.406 -17.641 -7.004 1 96.88 162 GLU B C 1
ATOM 2831 O O . GLU B 1 162 ? -11.641 -18.359 -6.352 1 96.88 162 GLU B O 1
ATOM 2836 N N . GLU B 1 163 ? -12.992 -16.562 -6.504 1 97.06 163 GLU B N 1
ATOM 2837 C CA . GLU B 1 163 ? -12.75 -16.141 -5.125 1 97.06 163 GLU B CA 1
ATOM 2838 C C . GLU B 1 163 ? -13.461 -17.062 -4.137 1 97.06 163 GLU B C 1
ATOM 2840 O O . GLU B 1 163 ? -14.633 -17.391 -4.309 1 97.06 163 GLU B O 1
ATOM 2845 N N . ILE B 1 164 ? -12.703 -17.422 -3.072 1 97.12 164 ILE B N 1
ATOM 2846 C CA . ILE B 1 164 ? -13.328 -18.328 -2.117 1 97.12 164 ILE B CA 1
ATOM 2847 C C . ILE B 1 164 ? -13.281 -17.719 -0.718 1 97.12 164 ILE B C 1
ATOM 2849 O O . ILE B 1 164 ? -13.961 -18.188 0.195 1 97.12 164 ILE B O 1
ATOM 2853 N N . HIS B 1 165 ? -12.422 -16.75 -0.572 1 97.12 165 HIS B N 1
ATOM 2854 C CA . HIS B 1 165 ? -12.273 -16.172 0.761 1 97.12 165 HIS B CA 1
ATOM 2855 C C . HIS B 1 165 ? -11.609 -14.805 0.7 1 97.12 165 HIS B C 1
ATOM 2857 O O . HIS B 1 165 ? -10.805 -14.539 -0.195 1 97.12 165 HIS B O 1
ATOM 2863 N N . ARG B 1 166 ? -11.977 -13.93 1.549 1 96.38 166 ARG B N 1
ATOM 2864 C CA . ARG B 1 166 ? -11.328 -12.641 1.733 1 96.38 166 ARG B CA 1
ATOM 2865 C C . ARG B 1 166 ? -10.805 -12.484 3.158 1 96.38 166 ARG B C 1
ATOM 2867 O O . ARG B 1 166 ? -11.422 -12.984 4.105 1 96.38 166 ARG B O 1
ATOM 2874 N N . PHE B 1 167 ? -9.656 -11.836 3.275 1 96.06 167 PHE B N 1
ATOM 2875 C CA . PHE B 1 167 ? -9.094 -11.562 4.59 1 96.06 167 PHE B CA 1
ATOM 2876 C C . PHE B 1 167 ? -8.203 -10.32 4.543 1 96.06 167 PHE B C 1
ATOM 2878 O O . PHE B 1 167 ? -7.902 -9.805 3.465 1 96.06 167 PHE B O 1
ATOM 2885 N N . THR B 1 168 ? -7.867 -9.789 5.734 1 93.25 168 THR B N 1
ATOM 2886 C CA . THR B 1 168 ? -7.004 -8.617 5.828 1 93.25 168 THR B CA 1
ATOM 2887 C C . THR B 1 168 ? -5.648 -9 6.422 1 93.25 168 THR B C 1
ATOM 2889 O O . THR B 1 168 ? -5.574 -9.742 7.398 1 93.25 168 THR B O 1
ATOM 2892 N N . ASP B 1 169 ? -4.633 -8.57 5.676 1 92.06 169 ASP B N 1
ATOM 2893 C CA . ASP B 1 169 ? -3.266 -8.688 6.168 1 92.06 169 ASP B CA 1
ATOM 2894 C C . ASP B 1 169 ? -2.537 -7.348 6.094 1 92.06 169 ASP B C 1
ATOM 2896 O O . ASP B 1 169 ? -3.104 -6.352 5.645 1 92.06 169 ASP B O 1
ATOM 2900 N N . SER B 1 170 ? -1.31 -7.344 6.734 1 88.25 170 SER B N 1
ATOM 2901 C CA . SER B 1 170 ? -0.553 -6.094 6.762 1 88.25 170 SER B CA 1
ATOM 2902 C C . SER B 1 170 ? 0.71 -6.195 5.914 1 88.25 170 SER B C 1
ATOM 2904 O O . SER B 1 170 ? 1.35 -7.25 5.863 1 88.25 170 SER B O 1
ATOM 2906 N N . LEU B 1 171 ? 1.027 -5.129 5.168 1 84 171 LEU B N 1
ATOM 2907 C CA . LEU B 1 171 ? 2.287 -5.016 4.441 1 84 171 LEU B CA 1
ATOM 2908 C C . LEU B 1 171 ? 3.15 -3.9 5.023 1 84 171 LEU B C 1
ATOM 2910 O O . LEU B 1 171 ? 2.629 -2.879 5.48 1 84 171 LEU B O 1
ATOM 2914 N N . PRO B 1 172 ? 4.43 -4.137 4.98 1 84.69 172 PRO B N 1
ATOM 2915 C CA . PRO B 1 172 ? 5.316 -3.076 5.469 1 84.69 172 PRO B CA 1
ATOM 2916 C C . PRO B 1 172 ? 5.355 -1.862 4.543 1 84.69 172 PRO B C 1
ATOM 2918 O O . PRO B 1 172 ? 5.301 -2.014 3.318 1 84.69 172 PRO B O 1
ATOM 2921 N N . VAL B 1 173 ? 5.406 -0.703 5.102 1 86.19 173 VAL B N 1
ATOM 2922 C CA . VAL B 1 173 ? 5.57 0.563 4.395 1 86.19 173 VAL B CA 1
ATOM 2923 C C . VAL B 1 173 ? 6.641 1.404 5.09 1 86.19 173 VAL B C 1
ATOM 2925 O O . VAL B 1 173 ? 6.652 1.516 6.316 1 86.19 173 VAL B O 1
ATOM 2928 N N . ASP B 1 174 ? 7.547 1.915 4.254 1 89.88 174 ASP B N 1
ATOM 2929 C CA . ASP B 1 174 ? 8.562 2.818 4.785 1 89.88 174 ASP B CA 1
ATOM 2930 C C . ASP B 1 174 ? 8.039 4.25 4.855 1 89.88 174 ASP B C 1
ATOM 2932 O O . ASP B 1 174 ? 7.418 4.738 3.91 1 89.88 174 ASP B O 1
ATOM 2936 N N . TRP B 1 175 ? 8.352 4.902 6.004 1 93.88 175 TRP B N 1
ATOM 2937 C CA . TRP B 1 175 ? 7.891 6.266 6.254 1 93.88 175 TRP B CA 1
ATOM 2938 C C . TRP B 1 175 ? 9.062 7.188 6.559 1 93.88 175 TRP B C 1
ATOM 2940 O O . TRP B 1 175 ? 10.055 6.766 7.156 1 93.88 175 TRP B O 1
ATOM 2950 N N . SER B 1 176 ? 8.914 8.422 6.094 1 95.69 176 SER B N 1
ATOM 2951 C CA . SER B 1 176 ? 9.828 9.5 6.473 1 95.69 176 SER B CA 1
ATOM 2952 C C . SER B 1 176 ? 9.133 10.508 7.387 1 95.69 176 SER B C 1
ATOM 2954 O O . SER B 1 176 ? 8.062 11.023 7.055 1 95.69 176 SER B O 1
ATOM 2956 N N . ILE B 1 177 ? 9.719 10.664 8.586 1 97.31 177 ILE B N 1
ATOM 2957 C CA . ILE B 1 177 ? 9.25 11.75 9.445 1 97.31 177 ILE B CA 1
ATOM 2958 C C . ILE B 1 177 ? 9.93 13.062 9.031 1 97.31 177 ILE B C 1
ATOM 2960 O O . ILE B 1 177 ? 11.156 13.125 8.93 1 97.31 177 ILE B O 1
ATOM 2964 N N . VAL B 1 178 ? 9.125 14.094 8.766 1 97.56 178 VAL B N 1
ATOM 2965 C CA . VAL B 1 178 ? 9.648 15.367 8.273 1 97.56 178 VAL B CA 1
ATOM 2966 C C . VAL B 1 178 ? 9.148 16.5 9.156 1 97.56 178 VAL B C 1
ATOM 2968 O O . VAL B 1 178 ? 8.062 16.422 9.727 1 97.56 178 VAL B O 1
ATOM 2971 N N . ILE B 1 179 ? 9.969 17.547 9.312 1 97.5 179 ILE B N 1
ATOM 2972 C CA . ILE B 1 179 ? 9.656 18.703 10.125 1 97.5 179 ILE B CA 1
ATOM 2973 C C . ILE B 1 179 ? 9.75 19.969 9.273 1 97.5 179 ILE B C 1
ATOM 2975 O O . ILE B 1 179 ? 10.641 20.094 8.43 1 97.5 179 ILE B O 1
ATOM 2979 N N . TRP B 1 180 ? 8.797 20.859 9.492 1 97.12 180 TRP B N 1
ATOM 2980 C CA . TRP B 1 180 ? 8.836 22.219 8.961 1 97.12 180 TRP B CA 1
ATOM 2981 C C . TRP B 1 180 ? 9 23.234 10.086 1 97.12 180 TRP B C 1
ATOM 2983 O O . TRP B 1 180 ? 8.023 23.594 10.75 1 97.12 180 TRP B O 1
ATOM 2993 N N . ASN B 1 181 ? 10.25 23.656 10.242 1 94.5 181 ASN B N 1
ATOM 2994 C CA . ASN B 1 181 ? 10.578 24.578 11.32 1 94.5 181 ASN B CA 1
ATOM 2995 C C . ASN B 1 181 ? 10.219 26.016 10.953 1 94.5 181 ASN B C 1
ATOM 2997 O O . ASN B 1 181 ? 10.656 26.531 9.922 1 94.5 181 ASN B O 1
ATOM 3001 N N . TRP B 1 182 ? 9.422 26.719 11.742 1 92.06 182 TRP B N 1
ATOM 3002 C CA . TRP B 1 182 ? 8.922 28.047 11.445 1 92.06 182 TRP B CA 1
ATOM 3003 C C . TRP B 1 182 ? 9.797 29.125 12.102 1 92.06 182 TRP B C 1
ATOM 3005 O O . TRP B 1 182 ? 9.617 30.312 11.859 1 92.06 182 TRP B O 1
ATOM 3015 N N . ASN B 1 183 ? 10.617 28.75 12.984 1 82.69 183 ASN B N 1
ATOM 3016 C CA . ASN B 1 183 ? 11.516 29.688 13.656 1 82.69 183 ASN B CA 1
ATOM 3017 C C . ASN B 1 183 ? 12.883 29.734 12.984 1 82.69 183 ASN B C 1
ATOM 3019 O O . ASN B 1 183 ? 13.859 30.156 13.602 1 82.69 183 ASN B O 1
ATOM 3023 N N . LYS B 1 184 ? 12.914 29.141 11.773 1 61.06 184 LYS B N 1
ATOM 3024 C CA . LYS B 1 184 ? 14.234 29.219 11.156 1 61.06 184 LYS B CA 1
ATOM 3025 C C . LYS B 1 184 ? 14.68 30.672 10.992 1 61.06 184 LYS B C 1
ATOM 3027 O O . LYS B 1 184 ? 13.945 31.484 10.445 1 61.06 184 LYS B O 1
ATOM 3032 N N . ALA B 1 185 ? 15.438 31.25 12.117 1 44.66 185 ALA B N 1
ATOM 3033 C CA . ALA B 1 185 ? 16.234 32.469 12.094 1 44.66 185 ALA B CA 1
ATOM 3034 C C . ALA B 1 185 ? 17.109 32.531 10.852 1 44.66 185 ALA B C 1
ATOM 3036 O O . ALA B 1 185 ? 17.609 31.516 10.391 1 44.66 185 ALA B O 1
#

Solvent-accessible surface area (backbone atoms only — not comparable to full-atom values): 20753 Å² total; per-residue (Å²): 126,73,63,77,46,76,47,65,52,83,46,71,67,48,52,49,30,50,50,51,54,44,57,63,35,18,59,81,59,48,60,36,41,67,74,33,67,42,86,77,82,76,54,71,68,57,51,50,53,32,32,71,77,37,54,25,34,33,29,25,51,70,89,42,54,45,28,39,38,39,34,33,49,79,89,51,44,83,75,42,67,89,48,42,69,59,53,56,50,41,71,72,37,67,53,95,92,34,53,42,76,77,50,54,58,34,31,48,77,41,72,51,66,37,84,92,56,60,94,68,57,50,69,57,52,50,50,50,53,47,41,74,74,38,52,90,78,29,56,30,40,35,39,74,42,54,66,70,23,61,50,52,54,52,53,40,43,73,74,52,36,43,79,78,47,74,51,77,46,68,44,81,41,49,32,35,34,30,37,33,66,70,64,75,122,126,74,64,76,44,77,47,64,51,82,47,71,67,49,52,51,30,50,51,52,53,45,56,64,35,18,60,82,58,49,58,38,43,67,74,33,66,43,85,77,82,77,52,70,68,56,52,50,54,33,32,72,78,35,53,23,33,34,30,25,49,70,89,43,55,45,29,40,37,37,36,34,51,79,88,51,46,83,75,41,65,89,48,41,68,58,54,56,50,41,70,73,36,66,53,95,93,33,53,44,76,76,50,52,59,35,31,46,76,41,72,48,66,36,84,90,56,60,93,68,57,50,69,57,51,52,51,51,52,45,43,73,72,39,51,90,80,28,56,30,38,36,38,72,42,54,66,72,22,61,49,52,52,52,53,40,45,71,74,52,36,42,80,76,47,74,50,77,46,72,44,83,42,48,32,34,33,29,36,34,66,71,68,75,123

InterPro domains:
  IPR000182 GNAT domain [PS51186] (16-185)
  IPR016181 Acyl-CoA N-acyltransferase [SSF55729] (11-172)

Secondary structure (DSSP, 8-state):
-PPEEEEE--SHHHHHHHHHHHHHTBTTT-S-GGG--B-----HHHHHHHHHHSPPEEEEETTEEEEEEEEE-GGGGGG-GGGHHHHHHHTT-EETTEEGGGS-EEEEEEEEE-GGGTTSSHHHHHHHHHHHHHTTT-SEEEEEEETT-HHHHHHHHHHT-EEEEEEEEEEEEEEEEEEEES---/-PPEEEEE--SHHHHHHHHHHHHHTBTTT-S-GGG--B-----HHHHHHHHHHSPPEEEEETTEEEEEEEEE-GGGGGG-GGGHHHHHHHTT-EETTEEGGGS-EEEEEEEEE-GGGTTSSHHHHHHHHHHHHHTTT-SEEEEEEETT-HHHHHHHHHHT-EEEEEEEEEEEEEEEEEEEETT--

Nearest PDB structures (foldseek):
  8a9o-assembly1_A  TM=7.057E-01  e=1.253E-06  Acinetobacter baumannii
  6tdh-assembly1_A-2  TM=6.630E-01  e=7.521E-05  Aspergillus fumigatus Af293
  2i00-assembly2_C  TM=6.306E-01  e=3.858E-02  Enterococcus faecalis V583
  7zkt-assembly1_B  TM=6.152E-01  e=9.586E-02  Physcomitrium patens
  8xjf-assembly1_A-2  TM=5.702E-01  e=5.340E-02  Arabidopsis thaliana

Foldseek 3Di:
DQDKDKDFDDDLLSLVLVQVQLVCFAPVRDDDLQLPGDHFHDDSVLQVVQCVVPTKMFMDRVSHTFKTWGKGFPVSCVVGVVCVVVVVVQQVDDDPNHRSVPFQEIERPDIGGHSVCPPVCVLLVSVVVVCVRPVVPGPYYDYDDDPSRVVVVVSCVVNPDDDDDDDDDDDDDDDDDDDDDPPPD/DQDKDKDFDDDLLSLVLVQVQLVCFAPVRDDDLQLPGDHFHDDSVLQVVQCVVPTKMFMDRVSHTFKTWGKGFPVSCVVGVVCVVVVVVQQVDDDPNHRSVPFQEIERPDIGGHSVCPPVCVLLVRVVVVCVRPVVPGPYYDYDDDPSRVVVVVSCVVNPDDDDDDDDDDDDDDDDDDDDDPPPD

Radius of gyration: 24.27 Å; Cα contacts (8 Å, |Δi|>4): 665; chains: 2; bounding box: 40×67×59 Å

pLDDT: mean 93.62, std 7.7, range [43.09, 98.81]